Protein AF-A0A2G2WF32-F1 (afdb_monomer_lite)

Foldseek 3Di:
DVVVLVVQLVVVQVVCVVVVVPPDDDDSQNSVQCVFWLVQDPDQPCLVVCVLPCLDAPWAWDWDQDPVRDIDTPGTDCQVVLNPAHWAPRWTAGPVQRKIKIKGAHQDPVRIKTWIAGNVRHTDHIEGADDPGHADFHYWADEPFWTKGKPAQWDQQVVCCVVPVDRRTDHDQVDWIKIWTAGRPDPYNPRTDIDTHHHWDFNDWSGWYDDPPDIDTHTDIDNDDDPRVVVPPDDDDDDDDPDPPD

Organism: Capsicum baccatum (NCBI:txid33114)

pLDDT: mean 77.47, std 19.2, range [32.91, 97.81]

Structure (mmCIF, N/CA/C/O backbone):
data_AF-A0A2G2WF32-F1
#
_entry.id   AF-A0A2G2WF32-F1
#
loop_
_atom_site.group_PDB
_atom_site.id
_atom_site.type_symbol
_atom_site.label_atom_id
_atom_site.label_alt_id
_atom_site.label_comp_id
_atom_site.label_asym_id
_atom_site.label_entity_id
_atom_site.label_seq_id
_atom_site.pdbx_PDB_ins_code
_atom_site.Cartn_x
_atom_site.Cartn_y
_atom_site.Cartn_z
_atom_site.occupancy
_atom_site.B_iso_or_equiv
_atom_site.auth_seq_id
_atom_site.auth_comp_id
_atom_site.auth_asym_id
_atom_site.auth_atom_id
_atom_site.pdbx_PDB_model_num
ATOM 1 N N . MET A 1 1 ? 4.651 -19.868 -14.040 1.00 56.78 1 MET A N 1
ATOM 2 C CA . MET A 1 1 ? 3.303 -19.389 -13.666 1.00 56.78 1 MET A CA 1
ATOM 3 C C . MET A 1 1 ? 2.306 -20.538 -13.653 1.00 56.78 1 MET A C 1
ATOM 5 O O . MET A 1 1 ? 1.959 -20.945 -12.561 1.00 56.78 1 MET A O 1
ATOM 9 N N . ASP A 1 2 ? 1.913 -21.128 -14.789 1.00 60.31 2 ASP A N 1
ATOM 10 C CA . ASP A 1 2 ? 0.905 -22.215 -14.797 1.00 60.31 2 ASP A CA 1
ATOM 11 C C . ASP A 1 2 ? 1.340 -23.465 -14.008 1.00 60.31 2 ASP A C 1
ATOM 13 O O . ASP A 1 2 ? 0.551 -24.061 -13.276 1.00 60.31 2 ASP A O 1
ATOM 17 N N . GLU A 1 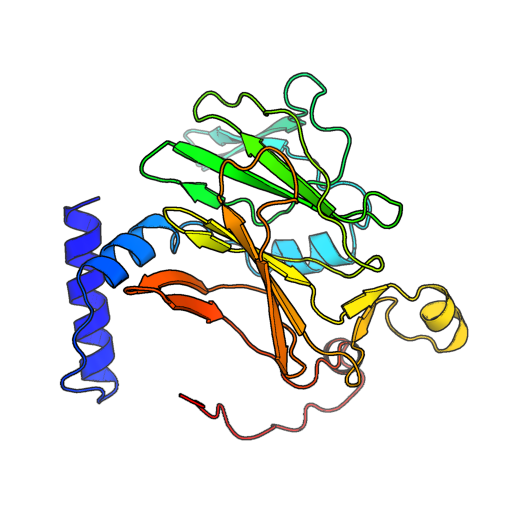3 ? 2.624 -23.828 -14.088 1.00 69.75 3 GLU A N 1
ATOM 18 C CA . GLU A 1 3 ? 3.196 -24.923 -13.295 1.00 69.75 3 GLU A CA 1
ATOM 19 C C . GLU A 1 3 ? 3.247 -24.589 -11.790 1.00 69.75 3 GLU A C 1
ATOM 21 O O . GLU A 1 3 ? 2.949 -25.440 -10.953 1.00 69.75 3 GLU A O 1
ATOM 26 N N . ASP A 1 4 ? 3.545 -23.335 -11.436 1.00 57.75 4 ASP A N 1
ATOM 27 C CA . ASP A 1 4 ? 3.589 -22.864 -10.044 1.00 57.75 4 ASP A CA 1
ATOM 28 C C . ASP A 1 4 ? 2.186 -22.809 -9.426 1.00 57.75 4 ASP A C 1
ATOM 30 O O . ASP A 1 4 ? 1.997 -23.241 -8.290 1.00 57.75 4 ASP A O 1
ATOM 34 N N . ILE A 1 5 ? 1.192 -22.367 -10.203 1.00 64.25 5 ILE A N 1
ATOM 35 C CA . ILE A 1 5 ? -0.237 -22.371 -9.856 1.00 64.25 5 ILE A CA 1
ATOM 36 C C . ILE A 1 5 ? -0.695 -23.800 -9.558 1.00 64.25 5 ILE A C 1
ATOM 38 O O . ILE A 1 5 ? -1.314 -24.056 -8.523 1.00 64.25 5 ILE A O 1
ATOM 42 N N . PHE A 1 6 ? -0.354 -24.758 -10.426 1.00 69.69 6 PHE A N 1
ATOM 43 C CA . PHE A 1 6 ? -0.706 -26.164 -10.229 1.00 69.69 6 PHE A CA 1
ATOM 44 C C . PHE A 1 6 ? -0.054 -26.756 -8.968 1.00 69.69 6 PHE A C 1
ATOM 46 O O . PHE A 1 6 ? -0.705 -27.474 -8.197 1.00 69.69 6 PHE A O 1
ATOM 53 N N . ARG A 1 7 ? 1.221 -26.434 -8.714 1.00 67.50 7 ARG A N 1
ATOM 54 C CA . ARG A 1 7 ? 1.940 -26.881 -7.510 1.00 67.50 7 ARG A CA 1
ATOM 55 C C . ARG A 1 7 ? 1.382 -26.246 -6.239 1.00 67.50 7 ARG A C 1
ATOM 57 O O . ARG A 1 7 ? 1.198 -26.968 -5.258 1.00 67.50 7 ARG A O 1
ATOM 64 N N . LEU A 1 8 ? 1.062 -24.950 -6.257 1.00 64.06 8 LEU A N 1
ATOM 65 C CA . LEU A 1 8 ? 0.429 -24.251 -5.138 1.00 64.06 8 LEU A CA 1
ATOM 66 C C . LEU A 1 8 ? -0.936 -24.870 -4.825 1.00 64.06 8 LEU A C 1
ATOM 68 O O . LEU A 1 8 ? -1.159 -25.289 -3.695 1.00 64.06 8 LEU A O 1
ATOM 72 N N . LYS A 1 9 ? -1.795 -25.047 -5.838 1.00 68.56 9 LYS A N 1
ATOM 73 C CA . LYS A 1 9 ? -3.102 -25.718 -5.717 1.00 68.56 9 LYS A CA 1
ATOM 74 C C . LYS A 1 9 ? -2.986 -27.065 -5.014 1.00 68.56 9 LYS A C 1
ATOM 76 O O . LYS A 1 9 ? -3.674 -27.320 -4.030 1.00 68.56 9 LYS A O 1
ATOM 81 N N . THR A 1 10 ? -2.095 -27.916 -5.515 1.00 73.06 10 THR A N 1
ATOM 82 C CA . THR A 1 10 ? -1.919 -29.282 -5.008 1.00 73.06 10 THR A CA 1
ATOM 83 C C . THR A 1 10 ? -1.394 -29.282 -3.572 1.00 73.06 10 THR A C 1
ATOM 85 O O . THR A 1 10 ? -1.886 -30.036 -2.736 1.00 73.06 10 THR A O 1
ATOM 88 N N . THR A 1 11 ? -0.434 -28.405 -3.268 1.00 68.94 11 THR A N 1
ATOM 89 C CA . THR A 1 11 ? 0.173 -28.301 -1.932 1.00 68.94 11 THR A CA 1
ATOM 90 C C . THR A 1 11 ? -0.823 -27.768 -0.905 1.00 68.94 11 THR A C 1
ATOM 92 O O . THR A 1 11 ? -0.950 -28.341 0.173 1.00 68.94 11 THR A O 1
ATOM 95 N N . THR A 1 12 ? -1.576 -26.718 -1.241 1.00 64.38 12 THR A N 1
ATOM 96 C CA . THR A 1 12 ? -2.574 -26.124 -0.341 1.00 64.38 12 THR A CA 1
ATOM 97 C C . THR A 1 12 ? -3.728 -27.084 -0.068 1.00 64.38 12 THR A C 1
ATOM 99 O O . THR A 1 12 ? -4.143 -27.212 1.078 1.00 64.38 12 THR A O 1
ATOM 102 N N . ILE A 1 13 ? -4.214 -27.813 -1.081 1.00 70.25 13 ILE A N 1
ATOM 103 C CA . ILE A 1 13 ? -5.241 -28.851 -0.884 1.00 70.25 13 ILE A CA 1
ATOM 104 C C . ILE A 1 13 ? -4.713 -29.975 0.016 1.00 70.25 13 ILE A C 1
ATOM 106 O O . ILE A 1 13 ? -5.434 -30.430 0.900 1.00 70.25 13 ILE A O 1
ATOM 110 N N . GLY A 1 14 ? -3.457 -30.398 -0.173 1.00 66.94 14 GLY A N 1
ATOM 111 C CA . GLY A 1 14 ? -2.806 -31.370 0.709 1.00 66.94 14 GLY A CA 1
ATOM 112 C C . GLY A 1 14 ? -2.788 -30.903 2.165 1.00 66.94 14 GLY A C 1
ATOM 113 O O . GLY A 1 14 ? -3.276 -31.613 3.038 1.00 66.94 14 GLY A O 1
ATOM 114 N N . LEU A 1 15 ? -2.336 -29.668 2.403 1.00 62.19 15 LEU A N 1
ATOM 115 C CA . LEU A 1 15 ? -2.281 -29.073 3.740 1.00 62.19 15 LEU A CA 1
ATOM 116 C C . LEU A 1 15 ? -3.670 -28.954 4.391 1.00 62.19 15 LEU A C 1
ATOM 118 O O . LEU A 1 15 ? -3.816 -29.204 5.581 1.00 62.19 15 LEU A O 1
ATOM 122 N N . LEU A 1 16 ? -4.700 -28.577 3.627 1.00 61.84 16 LEU A N 1
ATOM 123 C CA . LEU A 1 16 ? -6.071 -28.471 4.139 1.00 61.84 16 LEU A CA 1
ATOM 124 C C . LEU A 1 16 ? -6.640 -29.832 4.551 1.00 61.84 16 LEU A C 1
ATOM 126 O O . LEU A 1 16 ? -7.321 -29.913 5.571 1.00 61.84 16 LEU A O 1
ATOM 130 N N . ASN A 1 17 ? -6.337 -30.893 3.800 1.00 68.88 17 ASN A N 1
ATOM 131 C CA . ASN A 1 17 ? -6.723 -32.252 4.181 1.00 68.88 17 ASN A CA 1
ATOM 132 C C . ASN A 1 17 ? -5.987 -32.704 5.452 1.00 68.88 17 ASN A C 1
ATOM 134 O O . ASN A 1 17 ? -6.610 -33.281 6.339 1.00 68.88 17 ASN A O 1
ATOM 138 N N . ASP A 1 18 ? -4.693 -32.385 5.578 1.00 66.00 18 ASP A N 1
ATOM 139 C CA . ASP A 1 18 ? -3.902 -32.682 6.783 1.00 66.00 18 ASP A CA 1
ATOM 140 C C . ASP A 1 18 ? -4.423 -31.935 8.029 1.00 66.00 18 ASP A C 1
ATOM 142 O O . ASP A 1 18 ? -4.250 -32.400 9.155 1.00 66.00 18 ASP A O 1
ATOM 146 N N . LEU A 1 19 ? -5.083 -30.788 7.833 1.00 57.56 19 LEU A N 1
ATOM 147 C CA . LEU A 1 19 ? -5.726 -29.974 8.873 1.00 57.56 19 LEU A CA 1
ATOM 148 C C . LEU A 1 19 ? -7.213 -30.320 9.095 1.00 57.56 19 LEU A C 1
ATOM 150 O O . LEU A 1 19 ? -7.945 -29.523 9.682 1.00 57.56 19 LEU A O 1
ATOM 154 N N . ASP A 1 20 ? -7.679 -31.477 8.614 1.00 73.19 20 ASP A N 1
ATOM 155 C CA . ASP A 1 20 ? -9.068 -31.958 8.725 1.00 73.19 20 ASP A CA 1
ATOM 156 C C . ASP A 1 20 ? -10.134 -31.050 8.069 1.00 73.19 20 ASP A C 1
ATOM 158 O O . ASP A 1 20 ? -11.340 -31.229 8.257 1.00 73.19 20 ASP A O 1
ATOM 162 N N . CYS A 1 21 ? -9.720 -30.121 7.203 1.00 52.69 21 CYS A N 1
ATOM 163 C CA . CYS A 1 21 ? -10.600 -29.259 6.406 1.00 52.69 21 CYS A CA 1
ATOM 164 C C . CYS A 1 21 ? -11.050 -29.962 5.109 1.00 52.69 21 CYS A C 1
ATOM 166 O O . CYS A 1 21 ? -10.960 -29.420 4.001 1.00 52.69 21 CYS A O 1
ATOM 168 N N . ASN A 1 22 ? -11.529 -31.198 5.252 1.00 63.62 22 ASN A N 1
ATOM 169 C CA . ASN A 1 22 ? -11.908 -32.076 4.148 1.00 63.62 22 ASN A CA 1
ATOM 170 C C . ASN A 1 22 ? -13.114 -31.513 3.368 1.00 63.62 22 ASN A C 1
ATOM 172 O O . ASN A 1 22 ? -14.160 -31.225 3.945 1.00 63.62 22 ASN A O 1
ATOM 176 N N . GLY A 1 23 ? -12.984 -31.389 2.042 1.00 56.12 23 GLY A N 1
ATOM 177 C CA . GLY A 1 23 ? -14.047 -30.888 1.149 1.00 56.12 23 GLY A CA 1
ATOM 178 C C . GLY A 1 23 ? -13.937 -29.408 0.761 1.00 56.12 23 GLY A C 1
ATOM 179 O O . GLY A 1 23 ? -14.755 -28.920 -0.017 1.00 56.12 23 GLY A O 1
ATOM 180 N N . SER A 1 24 ? -12.912 -28.708 1.247 1.00 55.38 24 SER A N 1
ATOM 181 C CA . SER A 1 24 ? -12.607 -27.328 0.858 1.00 55.38 24 SER A CA 1
ATOM 182 C C . SER A 1 24 ? -12.149 -27.263 -0.605 1.00 55.38 24 SER A C 1
ATOM 184 O O . SER A 1 24 ? -11.100 -27.802 -0.958 1.00 55.38 24 SER A O 1
ATOM 186 N N . THR A 1 25 ? -12.904 -26.593 -1.477 1.00 55.69 25 THR A N 1
ATOM 187 C CA . THR A 1 25 ? -12.487 -26.332 -2.863 1.00 55.69 25 THR A CA 1
ATOM 188 C C . THR A 1 25 ? -11.859 -24.948 -2.976 1.00 55.69 25 THR A C 1
ATOM 190 O O . THR A 1 25 ? -12.547 -23.950 -2.778 1.00 55.69 25 THR A O 1
ATOM 193 N N . LEU A 1 26 ? -10.578 -24.871 -3.347 1.00 57.38 26 LEU A N 1
ATOM 194 C CA . LEU A 1 26 ? -9.977 -23.613 -3.801 1.00 57.38 26 LEU A CA 1
ATOM 195 C C . LEU A 1 26 ? -10.386 -23.350 -5.254 1.00 57.38 26 LEU A C 1
ATOM 197 O O . LEU A 1 26 ? -10.112 -24.177 -6.132 1.00 57.38 26 LEU A O 1
ATOM 201 N N . SER A 1 27 ? -11.022 -22.206 -5.509 1.00 65.38 27 SER A N 1
ATOM 202 C CA . SER A 1 27 ? -11.306 -21.765 -6.876 1.00 65.38 27 SER A CA 1
ATOM 203 C C . SER A 1 27 ? -9.999 -21.496 -7.632 1.00 65.38 27 SER A C 1
ATOM 205 O O . SER A 1 27 ? -8.974 -21.146 -7.040 1.00 65.38 27 SER A O 1
ATOM 207 N N . GLU A 1 28 ? -10.008 -21.679 -8.955 1.00 65.62 28 GLU A N 1
ATOM 208 C CA . GLU A 1 28 ? -8.830 -21.351 -9.770 1.00 65.62 28 GLU A CA 1
ATOM 209 C C . GLU A 1 28 ? -8.507 -19.861 -9.718 1.00 65.62 28 GLU A C 1
ATOM 211 O O . GLU A 1 28 ? -7.335 -19.501 -9.694 1.00 65.62 28 GLU A O 1
ATOM 216 N N . ASP A 1 29 ? -9.529 -19.014 -9.592 1.00 60.09 29 ASP A N 1
ATOM 217 C CA . ASP A 1 29 ? -9.373 -17.572 -9.416 1.00 60.09 29 ASP A CA 1
ATOM 218 C C . ASP A 1 29 ? -8.585 -17.244 -8.139 1.00 60.09 29 ASP A C 1
ATOM 220 O O . ASP A 1 29 ? -7.634 -16.468 -8.189 1.00 60.09 29 ASP A O 1
ATOM 224 N N . LEU A 1 30 ? -8.888 -17.908 -7.017 1.00 58.25 30 LEU A N 1
ATOM 225 C CA . LEU A 1 30 ? -8.162 -17.735 -5.756 1.00 58.25 30 LEU A CA 1
ATOM 226 C C . LEU A 1 30 ? -6.684 -18.128 -5.880 1.00 58.25 30 LEU A C 1
ATOM 228 O O . LEU A 1 30 ? -5.807 -17.410 -5.406 1.00 58.25 30 LEU A O 1
ATOM 232 N N . ILE A 1 31 ? -6.386 -19.257 -6.525 1.00 63.16 31 ILE A N 1
ATOM 233 C CA . ILE A 1 31 ? -5.006 -19.755 -6.659 1.00 63.16 31 ILE A CA 1
ATOM 234 C C . ILE A 1 31 ? -4.215 -18.906 -7.650 1.00 63.16 31 ILE A C 1
ATOM 236 O O . ILE A 1 31 ? -3.036 -18.624 -7.416 1.00 63.16 31 ILE A O 1
ATOM 240 N N . ASN A 1 32 ? -4.854 -18.477 -8.735 1.00 66.12 32 ASN A N 1
ATOM 241 C CA . ASN A 1 32 ? -4.266 -17.545 -9.682 1.00 66.12 32 ASN A CA 1
ATOM 242 C C . ASN A 1 32 ? -3.917 -16.235 -8.981 1.00 66.12 32 ASN A C 1
ATOM 244 O O . ASN A 1 32 ? -2.804 -15.752 -9.143 1.00 66.12 32 ASN A O 1
ATOM 248 N N . GLU A 1 33 ? -4.801 -15.698 -8.142 1.00 61.75 33 GLU A N 1
ATOM 249 C CA . GLU A 1 33 ? -4.554 -14.445 -7.424 1.00 61.75 33 GLU A CA 1
ATOM 250 C C . GLU A 1 33 ? -3.541 -14.599 -6.275 1.00 61.75 33 GLU A C 1
ATOM 252 O O . GLU A 1 33 ? -2.677 -13.742 -6.106 1.00 61.75 33 GLU A O 1
ATOM 257 N N . MET A 1 34 ? -3.543 -15.720 -5.542 1.00 59.62 34 MET A N 1
ATOM 258 C CA . MET A 1 34 ? -2.474 -16.061 -4.584 1.00 59.62 34 MET A CA 1
ATOM 259 C C . MET A 1 34 ? -1.110 -16.160 -5.260 1.00 59.62 34 MET A C 1
ATOM 261 O O . MET A 1 34 ? -0.122 -15.645 -4.743 1.00 59.62 34 MET A O 1
ATOM 265 N N . SER A 1 35 ? -1.057 -16.779 -6.435 1.00 59.22 35 SER A N 1
ATOM 266 C CA . SER A 1 35 ? 0.164 -16.831 -7.238 1.00 59.22 35 SER A CA 1
ATOM 267 C C . SER A 1 35 ? 0.516 -15.458 -7.802 1.00 59.22 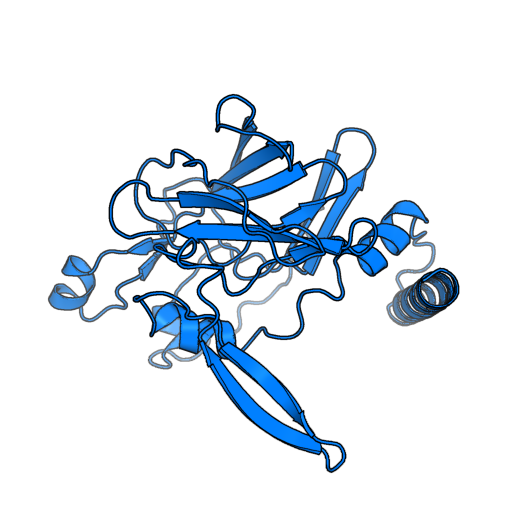35 SER A C 1
ATOM 269 O O . SER A 1 35 ? 1.692 -15.184 -8.036 1.00 59.22 35 SER A O 1
ATOM 271 N N . ARG A 1 36 ? -0.486 -14.587 -8.008 1.00 63.78 36 ARG A N 1
ATOM 272 C CA . ARG A 1 36 ? -0.256 -13.262 -8.568 1.00 63.78 36 ARG A CA 1
ATOM 273 C C . ARG A 1 36 ? 0.327 -12.278 -7.554 1.00 63.78 36 ARG A C 1
ATOM 275 O O . ARG A 1 36 ? 1.314 -11.619 -7.860 1.00 63.78 36 ARG A O 1
ATOM 282 N N . TYR A 1 37 ? -0.256 -12.184 -6.360 1.00 54.78 37 TYR A N 1
ATOM 283 C CA . TYR A 1 37 ? 0.116 -11.169 -5.364 1.00 54.78 37 TYR A CA 1
ATOM 284 C C . TYR A 1 37 ? 0.708 -11.749 -4.072 1.00 54.78 37 TYR A C 1
ATOM 286 O O . TYR A 1 37 ? 1.476 -11.059 -3.402 1.00 54.78 37 TYR A O 1
ATOM 294 N N . GLY A 1 38 ? 0.462 -13.021 -3.747 1.00 46.12 38 GLY A N 1
ATOM 295 C CA . GLY A 1 38 ? 0.932 -13.649 -2.503 1.00 46.12 38 GLY A CA 1
ATOM 296 C C . GLY A 1 38 ? 2.455 -13.810 -2.393 1.00 46.12 38 GLY A C 1
ATOM 297 O O . GLY A 1 38 ? 2.987 -13.908 -1.291 1.00 46.12 38 GLY A O 1
ATOM 298 N N . ALA A 1 39 ? 3.190 -13.773 -3.511 1.00 45.03 39 ALA A N 1
ATOM 299 C CA . ALA A 1 39 ? 4.658 -13.796 -3.513 1.00 45.03 39 ALA A CA 1
ATOM 300 C C . ALA A 1 39 ? 5.307 -12.412 -3.289 1.00 45.03 39 ALA A C 1
ATOM 302 O O . ALA A 1 39 ? 6.532 -12.318 -3.203 1.00 45.03 39 ALA A O 1
ATOM 303 N N . SER A 1 40 ? 4.519 -11.333 -3.192 1.00 43.47 40 SER A N 1
ATOM 304 C CA . SER A 1 40 ? 5.046 -9.963 -3.079 1.00 43.47 40 SER A CA 1
ATOM 305 C C . SER A 1 40 ? 5.474 -9.552 -1.658 1.00 43.47 40 SER A C 1
ATOM 307 O O . SER A 1 40 ? 5.945 -8.432 -1.471 1.00 43.47 40 SER A O 1
ATOM 309 N N . GLU A 1 41 ? 5.370 -10.446 -0.662 1.00 47.81 41 GLU A N 1
ATOM 310 C CA . GLU A 1 41 ? 5.486 -10.089 0.765 1.00 47.81 41 GLU A CA 1
ATOM 311 C C . GLU A 1 41 ? 6.395 -10.978 1.635 1.00 47.81 41 GLU A C 1
ATOM 313 O O . GLU A 1 41 ? 6.175 -11.125 2.839 1.00 47.81 41 GLU A O 1
ATOM 318 N N . LEU A 1 42 ? 7.505 -11.507 1.115 1.00 36.28 42 LEU A N 1
ATOM 319 C CA . LEU A 1 42 ? 8.602 -11.822 2.040 1.00 36.28 42 LEU A CA 1
ATOM 320 C C . LEU A 1 42 ? 9.251 -10.498 2.442 1.00 36.28 42 LEU A C 1
ATOM 322 O O . LEU A 1 42 ? 10.039 -10.025 1.645 1.00 36.28 42 LEU A O 1
ATOM 326 N N . HIS A 1 43 ? 8.910 -9.890 3.593 1.00 43.69 43 HIS A N 1
ATOM 327 C CA . HIS A 1 43 ? 9.787 -9.012 4.421 1.00 43.69 43 HIS A CA 1
ATOM 328 C C . HIS A 1 43 ? 9.078 -8.464 5.696 1.00 43.69 43 HIS A C 1
ATOM 330 O O . HIS A 1 43 ? 9.108 -7.271 5.991 1.00 43.69 43 HIS A O 1
ATOM 336 N N . ALA A 1 44 ? 8.470 -9.325 6.522 1.00 36.62 44 ALA A N 1
ATOM 337 C CA . ALA A 1 44 ? 7.641 -8.876 7.656 1.00 36.62 44 ALA A CA 1
ATOM 338 C C . ALA A 1 44 ? 8.397 -8.279 8.873 1.00 36.62 44 ALA A C 1
ATOM 340 O O . ALA A 1 44 ? 7.788 -7.587 9.684 1.00 36.62 44 ALA A O 1
ATOM 341 N N . ILE A 1 45 ? 9.709 -8.513 9.038 1.00 33.72 45 ILE A N 1
ATOM 342 C CA . ILE A 1 45 ? 10.413 -8.157 10.295 1.00 33.72 45 ILE A CA 1
ATOM 343 C C . ILE A 1 45 ? 11.311 -6.915 10.151 1.00 33.72 45 ILE A C 1
ATOM 345 O O . ILE A 1 45 ? 11.340 -6.065 11.042 1.00 33.72 45 ILE A O 1
ATOM 349 N N . ALA A 1 46 ? 11.989 -6.740 9.011 1.00 32.91 46 ALA A N 1
ATOM 350 C CA . ALA A 1 46 ? 12.834 -5.564 8.773 1.00 32.91 46 ALA A CA 1
ATOM 351 C C . ALA A 1 46 ? 12.009 -4.279 8.546 1.00 32.91 46 ALA A C 1
ATOM 353 O O . ALA A 1 46 ? 12.420 -3.197 8.970 1.00 32.91 46 ALA A O 1
ATOM 354 N N . ALA A 1 47 ? 10.820 -4.401 7.941 1.00 43.12 47 ALA A N 1
ATOM 355 C CA . ALA A 1 47 ? 9.926 -3.277 7.663 1.00 43.12 47 ALA A CA 1
ATOM 356 C C . ALA A 1 47 ? 9.287 -2.684 8.930 1.00 43.12 47 ALA A C 1
ATOM 358 O O . ALA A 1 47 ? 9.022 -1.487 8.965 1.00 43.12 47 ALA A O 1
ATOM 359 N N . PHE A 1 48 ? 9.093 -3.471 9.995 1.00 38.94 48 PHE A N 1
ATOM 360 C CA . PHE A 1 48 ? 8.499 -2.980 11.243 1.00 38.94 48 PHE A CA 1
ATOM 361 C C . PHE A 1 48 ? 9.473 -2.095 12.033 1.00 38.94 48 PHE A C 1
ATOM 363 O O . PHE A 1 48 ? 9.182 -0.930 12.306 1.00 38.94 48 PHE A O 1
ATOM 370 N N . VAL A 1 49 ? 10.674 -2.606 12.331 1.00 35.62 49 VAL A N 1
ATOM 371 C CA . VAL A 1 49 ? 11.707 -1.829 13.042 1.00 35.62 49 VAL A CA 1
ATOM 372 C C . VAL A 1 49 ? 12.180 -0.660 12.174 1.00 35.62 49 VAL A C 1
ATOM 374 O O . VAL A 1 49 ? 12.346 0.456 12.667 1.00 35.62 49 VAL A O 1
ATOM 377 N N . GLY A 1 50 ? 12.313 -0.887 10.862 1.00 35.78 50 GLY A N 1
ATOM 378 C CA . GLY A 1 50 ? 12.640 0.143 9.883 1.00 35.78 50 GLY A CA 1
ATOM 379 C C . GLY A 1 50 ? 11.560 1.216 9.749 1.00 35.78 50 GLY A C 1
ATOM 380 O O . GLY A 1 50 ? 11.899 2.390 9.770 1.00 35.78 50 GLY A O 1
ATOM 381 N N . GLY A 1 51 ? 10.279 0.860 9.655 1.00 40.44 51 GLY A N 1
ATOM 382 C CA . GLY A 1 51 ? 9.165 1.788 9.421 1.00 40.44 51 GLY A CA 1
ATOM 383 C C . GLY A 1 51 ? 8.752 2.594 10.654 1.00 40.44 51 GLY A C 1
ATOM 384 O O . GLY A 1 51 ? 8.446 3.781 10.539 1.00 40.44 51 GLY A O 1
ATOM 385 N N . VAL A 1 52 ? 8.816 1.997 11.850 1.00 42.25 52 VAL A N 1
ATOM 386 C CA . VAL A 1 52 ? 8.537 2.706 13.112 1.00 42.25 52 VAL A CA 1
ATOM 387 C C . VAL A 1 52 ? 9.676 3.673 13.465 1.00 42.25 52 VAL A C 1
ATOM 389 O O . VAL A 1 52 ? 9.405 4.789 13.916 1.00 42.25 52 VAL A O 1
ATOM 392 N N . ALA A 1 53 ? 10.939 3.299 13.208 1.00 35.53 53 ALA A N 1
ATOM 393 C CA . ALA A 1 53 ? 12.103 4.148 13.488 1.00 35.53 53 ALA A CA 1
ATOM 394 C C . ALA A 1 53 ? 12.429 5.152 12.362 1.00 35.53 53 ALA A C 1
ATOM 396 O O . ALA A 1 53 ? 12.857 6.275 12.638 1.00 35.53 53 ALA A O 1
ATOM 397 N N . SER A 1 54 ? 12.199 4.801 11.093 1.00 43.19 54 SER A N 1
ATOM 398 C CA . SER A 1 54 ? 12.539 5.633 9.926 1.00 43.19 54 SER A CA 1
ATOM 399 C C . SER A 1 54 ? 11.380 6.529 9.518 1.00 43.19 54 SER A C 1
ATOM 401 O O . SER A 1 54 ? 10.976 6.555 8.358 1.00 43.19 54 SER A O 1
ATOM 403 N N . GLN A 1 55 ? 10.909 7.369 10.444 1.00 48.66 55 GLN A N 1
ATOM 404 C CA . GLN A 1 55 ? 9.933 8.442 10.180 1.00 48.66 55 GLN A CA 1
ATOM 405 C C . GLN A 1 55 ? 10.408 9.498 9.149 1.00 48.66 55 GLN A C 1
ATOM 407 O O . GLN A 1 55 ? 9.834 10.579 9.026 1.00 48.66 55 GLN A O 1
ATOM 412 N N . LYS A 1 56 ? 11.471 9.202 8.398 1.00 40.69 56 LYS A N 1
ATOM 413 C CA . LYS A 1 56 ? 12.000 9.950 7.271 1.00 40.69 56 LYS A CA 1
ATOM 414 C C . LYS A 1 56 ? 12.232 8.979 6.118 1.00 40.69 56 LYS A C 1
ATOM 416 O O . LYS A 1 56 ? 13.162 8.189 6.188 1.00 40.69 56 LYS A O 1
ATOM 421 N N . VAL A 1 57 ? 11.405 9.111 5.078 1.00 54.94 57 VAL A N 1
ATOM 422 C CA . VAL A 1 57 ? 11.661 8.699 3.686 1.00 54.94 57 VAL A CA 1
ATOM 423 C C . VAL A 1 57 ? 12.350 7.336 3.581 1.00 54.94 57 VAL A C 1
ATOM 425 O O . VAL A 1 57 ? 13.578 7.273 3.576 1.00 54.94 57 VAL A O 1
ATOM 428 N N . ILE A 1 58 ? 11.578 6.250 3.451 1.00 62.97 58 ILE A N 1
ATOM 429 C CA . ILE A 1 58 ? 12.143 4.990 2.952 1.00 62.97 58 ILE A CA 1
ATOM 430 C C . ILE A 1 58 ? 12.845 5.322 1.633 1.00 62.97 58 ILE A C 1
ATOM 432 O O . ILE A 1 58 ? 12.218 5.733 0.656 1.00 62.97 58 ILE A O 1
ATOM 436 N N . LYS A 1 59 ? 14.173 5.235 1.656 1.00 70.81 59 LYS A N 1
ATOM 437 C CA . LYS A 1 59 ? 15.020 5.425 0.487 1.00 70.81 59 LYS A CA 1
ATOM 438 C C . LYS A 1 59 ? 15.123 4.085 -0.209 1.00 70.81 59 LYS A C 1
ATOM 440 O O . LYS A 1 59 ? 15.484 3.092 0.419 1.00 70.81 59 LYS A O 1
ATOM 445 N N . VAL A 1 60 ? 14.832 4.070 -1.499 1.00 77.25 60 VAL A N 1
ATOM 446 C CA . VAL A 1 60 ? 15.004 2.871 -2.309 1.00 77.25 60 VAL A CA 1
ATOM 447 C C . VAL A 1 60 ? 16.483 2.763 -2.661 1.00 77.25 60 VAL A C 1
ATOM 449 O O . VAL A 1 60 ? 17.069 3.718 -3.165 1.00 77.25 60 VAL A O 1
ATOM 452 N N . TYR A 1 61 ? 17.098 1.621 -2.370 1.00 81.00 61 TYR A N 1
ATOM 453 C CA . TYR A 1 61 ? 18.473 1.319 -2.760 1.00 81.00 61 TYR A CA 1
ATOM 454 C C . TYR A 1 61 ? 18.478 0.148 -3.732 1.00 81.00 61 TYR A C 1
ATOM 456 O O . TYR A 1 61 ? 17.743 -0.820 -3.550 1.00 81.00 61 TYR A O 1
ATOM 464 N N . ILE A 1 62 ? 19.324 0.235 -4.753 1.00 81.19 62 ILE A N 1
ATOM 465 C CA . ILE A 1 62 ? 19.565 -0.869 -5.675 1.00 81.19 62 ILE A CA 1
ATOM 466 C C . ILE A 1 62 ? 20.699 -1.705 -5.095 1.00 81.19 62 ILE A C 1
ATOM 468 O O . ILE A 1 62 ? 21.803 -1.200 -4.878 1.00 81.19 62 ILE A O 1
ATOM 472 N N . VAL A 1 63 ? 20.421 -2.983 -4.863 1.00 82.56 63 VAL A N 1
ATOM 473 C CA . VAL A 1 63 ? 21.406 -3.975 -4.432 1.00 82.56 63 VAL A CA 1
ATOM 474 C C . VAL A 1 63 ? 21.563 -4.997 -5.549 1.00 82.56 63 VAL A C 1
ATOM 476 O O . VAL A 1 63 ? 20.577 -5.524 -6.060 1.00 82.56 63 VAL A O 1
ATOM 479 N N . LYS A 1 64 ? 22.806 -5.258 -5.944 1.00 78.56 64 LYS A N 1
ATOM 480 C CA . LYS A 1 64 ? 23.166 -6.308 -6.892 1.00 78.56 64 LYS A CA 1
ATOM 481 C C . LYS A 1 64 ? 23.638 -7.532 -6.118 1.00 78.56 64 LYS A C 1
ATOM 483 O O . LYS A 1 64 ? 24.519 -7.408 -5.274 1.00 78.56 64 LYS A O 1
ATOM 488 N N . VAL A 1 65 ? 23.084 -8.695 -6.443 1.00 89.00 65 VAL A N 1
ATOM 489 C CA . VAL A 1 65 ? 23.611 -9.988 -5.991 1.00 89.00 65 VAL A CA 1
ATOM 490 C C . VAL A 1 65 ? 24.742 -10.391 -6.938 1.00 89.00 65 VAL A C 1
ATOM 492 O O . VAL A 1 65 ? 24.557 -10.386 -8.159 1.00 89.00 65 VAL A O 1
ATOM 495 N N . LEU A 1 66 ? 25.926 -10.652 -6.394 1.00 85.88 66 LEU A N 1
ATOM 496 C CA . LEU A 1 66 ? 27.104 -11.098 -7.136 1.00 85.88 66 LEU A CA 1
ATOM 497 C C . LEU A 1 66 ? 27.063 -12.621 -7.348 1.00 85.88 66 LEU A C 1
ATOM 499 O O . LEU A 1 66 ? 26.299 -13.330 -6.696 1.00 85.88 66 LEU A O 1
ATOM 503 N N . GLU A 1 67 ? 27.858 -13.136 -8.291 1.00 92.25 67 GLU A N 1
ATOM 504 C CA . GLU A 1 67 ? 27.857 -14.570 -8.647 1.00 92.25 67 GLU A CA 1
ATOM 505 C C . GLU A 1 67 ? 28.276 -15.484 -7.483 1.00 92.25 67 GLU A C 1
ATOM 507 O O . GLU A 1 67 ? 27.880 -16.646 -7.435 1.00 92.25 67 GLU A O 1
ATOM 512 N N . ASP A 1 68 ? 29.044 -14.955 -6.531 1.00 91.62 68 ASP A N 1
ATOM 513 C CA . ASP A 1 68 ? 29.469 -15.630 -5.302 1.00 91.62 68 ASP A CA 1
ATOM 514 C C . ASP A 1 68 ? 28.445 -15.525 -4.154 1.00 91.62 68 ASP A C 1
ATOM 516 O O . ASP A 1 68 ? 28.669 -16.070 -3.073 1.00 91.62 68 ASP A O 1
ATOM 520 N N . GLY A 1 69 ? 27.312 -14.857 -4.391 1.00 88.94 69 GLY A N 1
ATOM 521 C CA . GLY A 1 69 ? 26.252 -14.638 -3.413 1.00 88.94 69 GLY A CA 1
ATOM 522 C C . GLY A 1 69 ? 26.431 -13.394 -2.539 1.00 88.94 69 GLY A C 1
ATOM 523 O O . GLY A 1 69 ? 25.569 -13.146 -1.694 1.00 88.94 69 GLY A O 1
ATOM 524 N N . ASP A 1 70 ? 27.492 -12.603 -2.729 1.00 88.44 70 ASP A N 1
ATOM 525 C CA . ASP A 1 70 ? 27.672 -11.344 -1.999 1.00 88.44 70 ASP A CA 1
ATOM 526 C C . ASP A 1 70 ? 26.715 -10.242 -2.503 1.00 88.44 70 ASP A C 1
ATOM 528 O O . ASP A 1 70 ? 26.147 -10.314 -3.599 1.00 88.44 70 ASP A O 1
ATOM 532 N N . LEU A 1 71 ? 26.506 -9.207 -1.687 1.00 86.62 71 LEU A N 1
ATOM 533 C CA . LEU A 1 71 ? 25.580 -8.106 -1.949 1.00 86.62 71 LEU A CA 1
ATOM 534 C C . LEU A 1 71 ? 26.330 -6.786 -2.135 1.00 86.62 71 LEU A C 1
ATOM 536 O O . LEU A 1 71 ? 26.936 -6.251 -1.209 1.00 86.62 71 LEU A O 1
ATOM 540 N N . GLN A 1 72 ? 26.202 -6.187 -3.317 1.00 87.12 72 GLN A N 1
ATOM 541 C CA . GLN A 1 72 ? 26.764 -4.874 -3.621 1.00 87.12 72 GLN A CA 1
ATOM 542 C C . GLN A 1 72 ? 25.668 -3.807 -3.711 1.00 87.12 72 GLN A C 1
ATOM 544 O O . GLN A 1 72 ? 24.849 -3.813 -4.631 1.00 87.12 72 GLN A O 1
ATOM 549 N N . THR A 1 73 ? 25.688 -2.825 -2.809 1.00 89.19 73 THR A N 1
ATOM 550 C CA . THR A 1 73 ? 24.838 -1.629 -2.922 1.00 89.19 73 THR A CA 1
ATOM 551 C C . THR A 1 73 ? 25.341 -0.735 -4.055 1.00 89.19 73 THR A C 1
ATOM 553 O O . THR A 1 73 ? 26.430 -0.170 -3.966 1.00 89.19 73 THR A O 1
ATOM 556 N N . LEU A 1 74 ? 24.543 -0.577 -5.110 1.00 84.75 74 LEU A N 1
ATOM 557 C CA . LEU A 1 74 ? 24.885 0.244 -6.277 1.00 84.75 74 LEU A CA 1
ATOM 558 C C . LEU A 1 74 ? 24.581 1.729 -6.061 1.00 84.75 74 LEU A C 1
ATOM 560 O O . LEU A 1 74 ? 25.259 2.591 -6.613 1.00 84.75 74 LEU A O 1
ATOM 564 N N . GLY A 1 75 ? 23.564 2.037 -5.257 1.00 85.38 75 GLY A N 1
ATOM 565 C CA . GLY A 1 75 ? 23.185 3.412 -4.958 1.00 85.38 75 GLY A CA 1
ATOM 566 C C . GLY A 1 75 ? 21.714 3.565 -4.611 1.00 85.38 75 GLY A C 1
ATOM 567 O O . GLY A 1 75 ? 20.962 2.593 -4.555 1.00 85.38 75 GLY A O 1
ATOM 568 N N . MET A 1 76 ? 21.321 4.810 -4.362 1.00 84.88 76 MET A N 1
ATOM 569 C CA . MET A 1 76 ? 19.935 5.183 -4.099 1.00 84.88 76 MET A CA 1
ATOM 570 C C . MET A 1 76 ? 19.195 5.390 -5.426 1.00 84.88 76 MET A C 1
ATOM 572 O O . MET A 1 76 ? 19.694 6.092 -6.303 1.00 84.88 76 MET A O 1
ATOM 576 N N . LEU A 1 77 ? 18.005 4.811 -5.552 1.00 83.69 77 LEU A N 1
ATOM 577 C CA . LEU A 1 77 ? 17.090 5.020 -6.667 1.00 83.69 77 LEU A CA 1
ATOM 578 C C . LEU A 1 77 ? 16.103 6.136 -6.311 1.00 83.69 77 LEU A C 1
ATOM 580 O O . LEU A 1 77 ? 15.324 6.007 -5.368 1.00 83.69 77 LEU A O 1
ATOM 584 N N . ASP A 1 78 ? 16.128 7.224 -7.078 1.00 85.56 78 ASP A N 1
ATOM 585 C CA . ASP A 1 78 ? 15.225 8.371 -6.910 1.00 85.56 78 ASP A CA 1
ATOM 586 C C . ASP A 1 78 ? 14.248 8.563 -8.086 1.00 85.56 78 ASP A C 1
ATOM 588 O O . ASP A 1 78 ? 13.499 9.544 -8.115 1.00 85.56 78 ASP A O 1
ATOM 592 N N . TYR A 1 79 ? 14.227 7.606 -9.024 1.00 88.62 79 TYR A N 1
ATOM 593 C CA . TYR A 1 79 ? 13.373 7.593 -10.215 1.00 88.62 79 TYR A CA 1
ATOM 594 C C . TYR A 1 79 ? 13.468 8.891 -11.027 1.00 88.62 79 TYR A C 1
ATOM 596 O O . TYR A 1 79 ? 12.467 9.579 -11.220 1.00 88.62 79 TYR A O 1
ATOM 604 N N . ASP A 1 80 ? 14.677 9.267 -11.449 1.00 89.25 80 ASP A N 1
ATOM 605 C CA . ASP A 1 80 ? 14.948 10.534 -12.142 1.00 89.25 80 ASP A CA 1
ATOM 606 C C . ASP A 1 80 ? 14.461 11.749 -11.336 1.00 89.25 80 ASP A C 1
ATOM 608 O O . ASP A 1 80 ? 13.839 12.678 -11.860 1.00 89.25 80 ASP A O 1
ATOM 612 N N . LYS A 1 81 ? 14.732 11.734 -10.022 1.00 89.12 81 LYS A N 1
ATOM 613 C CA . LYS A 1 81 ? 14.306 12.754 -9.039 1.00 89.12 81 LYS A CA 1
ATOM 614 C C . LYS A 1 81 ? 12.790 12.880 -8.847 1.00 89.12 81 LYS A C 1
ATOM 616 O O . LYS A 1 81 ? 12.327 13.869 -8.263 1.00 89.12 81 LYS A O 1
ATOM 621 N N . ARG A 1 82 ? 11.999 11.913 -9.323 1.00 88.38 82 ARG A N 1
ATOM 622 C CA . ARG A 1 82 ? 10.529 11.905 -9.194 1.00 88.38 82 ARG A CA 1
ATOM 623 C C . ARG A 1 82 ? 10.065 11.385 -7.834 1.00 88.38 82 ARG A C 1
ATOM 625 O O . ARG A 1 82 ? 8.935 11.684 -7.429 1.00 88.38 82 ARG A O 1
ATOM 632 N N . LEU A 1 83 ? 10.934 10.680 -7.108 1.00 85.12 83 LEU A N 1
ATOM 633 C CA . LEU A 1 83 ? 10.707 10.272 -5.727 1.00 85.12 83 LEU A CA 1
ATOM 634 C C . LEU A 1 83 ? 11.126 11.386 -4.752 1.00 85.12 83 LEU A C 1
ATOM 636 O O . LEU A 1 83 ? 12.268 11.449 -4.308 1.00 85.12 83 LEU A O 1
ATOM 640 N N . GLN A 1 84 ? 10.185 12.273 -4.416 1.00 79.50 84 GLN A N 1
ATOM 641 C CA . GLN A 1 84 ? 10.404 13.390 -3.473 1.00 79.50 84 GLN A CA 1
ATOM 642 C C . GLN A 1 84 ? 9.619 13.269 -2.160 1.00 79.50 84 GLN A C 1
ATOM 644 O O . GLN A 1 84 ? 9.692 14.142 -1.299 1.00 79.50 84 GLN A O 1
ATOM 649 N N . HIS A 1 85 ? 8.852 12.196 -2.009 1.00 75.12 85 HIS A N 1
ATOM 650 C CA . HIS A 1 85 ? 7.998 11.930 -0.857 1.00 75.12 85 HIS A CA 1
ATOM 651 C C . HIS A 1 85 ? 8.297 10.539 -0.290 1.00 75.12 85 HIS A C 1
ATOM 653 O O . HIS A 1 85 ? 9.138 9.810 -0.814 1.00 75.12 85 HIS A O 1
ATOM 659 N N . SER A 1 86 ? 7.605 10.163 0.782 1.00 80.38 86 SER A N 1
ATOM 660 C CA . SER A 1 86 ? 7.677 8.809 1.329 1.00 80.38 86 SER A CA 1
ATOM 661 C C . SER A 1 86 ? 7.266 7.753 0.298 1.00 80.38 86 SER A C 1
ATOM 663 O O . SER A 1 86 ? 6.508 8.019 -0.637 1.00 80.38 86 SER A O 1
ATOM 665 N N . PHE A 1 87 ? 7.811 6.557 0.477 1.00 83.00 87 PHE A N 1
ATOM 666 C CA . PHE A 1 87 ? 7.600 5.382 -0.356 1.00 83.00 87 PHE A CA 1
ATOM 667 C C . PHE A 1 87 ? 7.273 4.225 0.579 1.00 83.00 87 PHE A C 1
ATOM 669 O O . PHE A 1 87 ? 7.978 4.054 1.570 1.00 83.00 87 PHE A O 1
ATOM 676 N N . THR A 1 88 ? 6.215 3.463 0.331 1.00 87.50 88 THR A N 1
ATOM 677 C CA . THR A 1 88 ? 5.900 2.311 1.182 1.00 87.50 88 THR A CA 1
ATOM 678 C C . THR A 1 88 ? 6.926 1.192 1.003 1.00 87.50 88 THR A C 1
ATOM 680 O O . THR A 1 88 ? 7.377 0.912 -0.111 1.00 87.50 88 THR A O 1
ATOM 683 N N . ALA A 1 89 ? 7.265 0.515 2.101 1.00 84.31 89 ALA A N 1
ATOM 684 C CA . ALA A 1 89 ? 8.061 -0.710 2.062 1.00 84.31 89 ALA A CA 1
ATOM 685 C C . ALA A 1 89 ? 7.293 -1.883 1.424 1.00 84.31 89 ALA A C 1
ATOM 687 O O . ALA A 1 89 ? 7.914 -2.854 1.010 1.00 84.31 89 ALA A O 1
ATOM 688 N N . HIS A 1 90 ? 5.965 -1.778 1.307 1.00 89.12 90 HIS A N 1
ATOM 689 C CA . HIS A 1 90 ? 5.081 -2.848 0.844 1.00 89.12 90 HIS A CA 1
ATOM 690 C C . HIS A 1 90 ? 4.544 -2.603 -0.571 1.00 89.12 90 HIS A C 1
ATOM 692 O O . HIS A 1 90 ? 3.372 -2.840 -0.845 1.00 89.12 90 HIS A O 1
ATOM 698 N N . SER A 1 91 ? 5.370 -2.084 -1.484 1.00 90.50 91 SER A N 1
ATOM 699 C CA . SER A 1 91 ? 4.945 -1.885 -2.880 1.00 90.50 91 SER A CA 1
ATOM 700 C C . SER A 1 91 ? 4.601 -3.229 -3.537 1.00 90.50 91 SER A C 1
ATOM 702 O O . SER A 1 91 ? 5.320 -4.204 -3.337 1.00 90.50 91 SER A O 1
ATOM 704 N N . LYS A 1 92 ? 3.521 -3.291 -4.327 1.00 90.50 92 LYS A N 1
ATOM 705 C CA . LYS A 1 92 ? 3.053 -4.538 -4.963 1.00 90.50 92 LYS A CA 1
ATOM 706 C C . LYS A 1 92 ? 3.378 -4.525 -6.447 1.00 90.50 92 LYS A C 1
ATOM 708 O O . LYS A 1 92 ? 3.035 -3.564 -7.133 1.00 90.50 92 LYS A O 1
ATOM 713 N N . VAL A 1 93 ? 4.005 -5.584 -6.945 1.00 88.88 93 VAL A N 1
ATOM 714 C CA . VAL A 1 93 ? 4.252 -5.773 -8.380 1.00 88.88 93 VAL A CA 1
ATOM 715 C C . VAL A 1 93 ? 3.146 -6.650 -8.949 1.00 88.88 93 VAL A C 1
ATOM 717 O O . VAL A 1 93 ? 2.899 -7.735 -8.432 1.00 88.88 93 VAL A O 1
ATOM 720 N N . ASP A 1 94 ? 2.482 -6.182 -10.001 1.00 88.81 94 ASP A N 1
ATOM 721 C CA . ASP A 1 94 ? 1.570 -7.010 -10.783 1.00 88.81 94 ASP A CA 1
ATOM 722 C C . ASP A 1 94 ? 2.401 -7.944 -11.678 1.00 88.81 94 ASP A C 1
ATOM 724 O O . ASP A 1 94 ? 3.176 -7.472 -12.512 1.00 88.81 94 ASP A O 1
ATOM 728 N N . PRO A 1 95 ? 2.268 -9.266 -11.535 1.00 82.75 95 PRO A N 1
ATOM 729 C CA . PRO A 1 95 ? 3.057 -10.238 -12.291 1.00 82.75 95 PRO A CA 1
ATOM 730 C C . PRO A 1 95 ? 2.631 -10.360 -13.759 1.00 82.75 95 PRO A C 1
ATOM 732 O O . PRO A 1 95 ? 3.389 -10.896 -14.565 1.00 82.75 95 PRO A O 1
ATOM 735 N N . VAL A 1 96 ? 1.431 -9.897 -14.119 1.00 88.69 96 VAL A N 1
ATOM 736 C CA . VAL A 1 96 ? 0.923 -9.910 -15.494 1.00 88.69 96 VAL A CA 1
ATOM 737 C C . VAL A 1 96 ? 1.466 -8.708 -16.256 1.00 88.69 96 VAL A C 1
ATOM 739 O O . VAL A 1 96 ? 1.959 -8.856 -17.374 1.00 88.69 96 VAL A O 1
ATOM 742 N N . THR A 1 97 ? 1.390 -7.510 -15.669 1.00 92.75 97 THR A N 1
ATOM 743 C CA . THR A 1 97 ? 1.821 -6.276 -16.352 1.00 92.75 97 THR A CA 1
ATOM 744 C C . THR A 1 97 ? 3.284 -5.917 -16.092 1.00 92.75 97 THR A C 1
ATOM 746 O O . THR A 1 97 ? 3.887 -5.187 -16.882 1.00 92.75 97 THR A O 1
ATOM 749 N N . GLY A 1 98 ? 3.864 -6.424 -15.002 1.00 91.38 98 GLY A N 1
ATOM 750 C CA . GLY A 1 98 ? 5.176 -6.031 -14.487 1.00 91.38 98 GLY A CA 1
ATOM 751 C C . GLY A 1 98 ? 5.186 -4.649 -13.826 1.00 91.38 98 GLY A C 1
ATOM 752 O O . GLY A 1 98 ? 6.251 -4.157 -13.464 1.00 91.38 98 GLY A O 1
ATOM 753 N N . GLU A 1 99 ? 4.034 -3.988 -13.697 1.00 95.75 99 GLU A N 1
ATOM 754 C CA . GLU A 1 99 ? 3.937 -2.666 -13.079 1.00 95.75 99 GLU A CA 1
ATOM 755 C C . GLU A 1 99 ? 3.977 -2.772 -11.555 1.00 95.75 99 GLU A C 1
ATOM 757 O O . GLU A 1 99 ? 3.420 -3.694 -10.963 1.00 95.75 99 GLU A O 1
ATOM 762 N N . MET A 1 100 ? 4.598 -1.791 -10.905 1.00 94.25 100 MET A N 1
ATOM 763 C CA . MET A 1 100 ? 4.626 -1.687 -9.451 1.00 94.25 100 MET A CA 1
ATOM 764 C C . MET A 1 100 ? 3.669 -0.594 -8.988 1.00 94.25 100 MET A C 1
ATOM 766 O O . MET A 1 100 ? 3.772 0.567 -9.382 1.00 94.25 100 MET A O 1
ATOM 770 N N . PHE A 1 101 ? 2.767 -0.953 -8.091 1.00 95.44 101 PHE A N 1
ATOM 771 C CA . PHE A 1 101 ? 1.873 -0.033 -7.414 1.00 95.44 101 PHE A CA 1
ATOM 772 C C . PHE A 1 101 ? 2.442 0.301 -6.040 1.00 95.44 101 PHE A C 1
ATOM 774 O O . PHE A 1 101 ? 2.952 -0.564 -5.324 1.00 95.44 101 PHE A O 1
ATOM 781 N N . THR A 1 102 ? 2.361 1.571 -5.666 1.00 93.00 102 THR A N 1
ATOM 782 C CA . THR A 1 102 ? 2.953 2.071 -4.428 1.00 93.00 102 THR A CA 1
ATOM 783 C C . THR A 1 102 ? 2.153 3.245 -3.881 1.00 93.00 102 THR A C 1
ATOM 785 O O . THR A 1 102 ? 1.354 3.875 -4.580 1.00 93.00 102 THR A O 1
ATOM 788 N N . PHE A 1 103 ? 2.390 3.563 -2.617 1.00 93.31 103 PHE A N 1
ATOM 789 C CA . PHE A 1 103 ? 1.862 4.755 -1.980 1.00 93.31 103 PHE A CA 1
ATOM 790 C C . PHE A 1 103 ? 2.921 5.377 -1.065 1.00 93.31 103 PHE A C 1
ATOM 792 O O . PHE A 1 103 ? 3.900 4.735 -0.683 1.00 93.31 103 PHE A O 1
ATOM 799 N N . GLY A 1 104 ? 2.729 6.645 -0.723 1.00 90.88 104 GLY A N 1
ATOM 800 C CA . GLY A 1 104 ? 3.464 7.344 0.323 1.00 90.88 104 GLY A CA 1
ATOM 801 C C . GLY A 1 104 ? 2.496 7.881 1.367 1.00 90.88 104 GLY A C 1
ATOM 802 O O . GLY A 1 104 ? 1.359 8.211 1.043 1.00 90.88 104 GLY A O 1
ATOM 803 N N . TYR A 1 105 ? 2.938 7.988 2.617 1.00 89.62 105 TYR A N 1
ATOM 804 C CA . TYR A 1 105 ? 2.199 8.661 3.685 1.00 89.62 105 TYR A CA 1
ATOM 805 C C . TYR A 1 105 ? 3.108 9.629 4.459 1.00 89.62 105 TYR A C 1
ATOM 807 O O . TYR A 1 105 ? 4.310 9.392 4.604 1.00 89.62 105 TYR A O 1
ATOM 815 N N . SER A 1 106 ? 2.575 10.772 4.886 1.00 88.00 106 SER A N 1
ATOM 816 C CA . SER A 1 106 ? 3.351 11.919 5.382 1.00 88.00 106 SER A CA 1
ATOM 817 C C . SER A 1 106 ? 2.693 12.558 6.598 1.00 88.00 106 SER A C 1
ATOM 819 O O . SER A 1 106 ? 1.475 12.660 6.653 1.00 88.00 106 SER A O 1
ATOM 821 N N . GLN A 1 107 ? 3.495 13.065 7.541 1.00 86.38 107 GLN A N 1
ATOM 822 C CA . GLN A 1 107 ? 3.004 13.780 8.732 1.00 86.38 107 GLN A CA 1
ATOM 823 C C . GLN A 1 107 ? 2.349 15.130 8.399 1.00 86.38 107 GLN A C 1
ATOM 825 O O . GLN A 1 107 ? 1.598 15.676 9.208 1.00 86.38 107 GLN A O 1
ATOM 830 N N . THR A 1 108 ? 2.631 15.676 7.215 1.00 87.69 108 THR A N 1
ATOM 831 C CA . THR A 1 108 ? 2.034 16.912 6.699 1.00 87.69 108 THR A CA 1
ATOM 832 C C . THR A 1 108 ? 1.238 16.635 5.427 1.00 87.69 108 THR A C 1
ATOM 834 O O . THR A 1 108 ? 1.663 15.778 4.646 1.00 87.69 108 THR A O 1
ATOM 837 N N . PRO A 1 109 ? 0.146 17.379 5.164 1.00 90.12 109 PRO A N 1
ATOM 838 C CA . PRO A 1 109 ? -0.602 17.256 3.921 1.00 90.12 109 PRO A CA 1
ATOM 839 C C . PRO A 1 109 ? 0.280 17.411 2.664 1.00 90.12 109 PRO A C 1
ATOM 841 O O . PRO A 1 109 ? 1.169 18.267 2.662 1.00 90.12 109 PRO A O 1
ATOM 844 N N . PRO A 1 110 ? 0.017 16.643 1.589 1.00 91.75 110 PRO A N 1
ATOM 845 C CA . PRO A 1 110 ? -0.960 15.553 1.529 1.00 91.75 110 PRO A CA 1
ATOM 846 C C . PRO A 1 110 ? -0.531 14.353 2.390 1.00 91.75 110 PRO A C 1
ATOM 848 O O . PRO A 1 110 ? 0.607 13.900 2.308 1.00 91.75 110 PRO A O 1
ATOM 851 N N . TYR A 1 111 ? -1.451 13.842 3.217 1.00 92.88 111 TYR A N 1
ATOM 852 C CA . TYR A 1 111 ? -1.141 12.778 4.178 1.00 92.88 111 TYR A CA 1
ATOM 853 C C . TYR A 1 111 ? -0.924 11.416 3.520 1.00 92.88 111 TYR A C 1
ATOM 855 O O . TYR A 1 111 ? -0.182 10.614 4.075 1.00 92.88 111 TYR A O 1
ATOM 863 N N . ALA A 1 112 ? -1.535 11.170 2.357 1.00 94.19 112 ALA A N 1
ATOM 864 C CA . ALA A 1 112 ? -1.346 9.969 1.557 1.00 94.19 112 ALA A CA 1
ATOM 865 C C . ALA A 1 112 ? -1.244 10.319 0.063 1.00 94.19 112 ALA A C 1
ATOM 867 O O . ALA A 1 112 ? -1.953 11.198 -0.438 1.00 94.19 112 ALA A O 1
ATOM 868 N N . THR A 1 113 ? -0.369 9.628 -0.660 1.00 94.25 113 THR A N 1
ATOM 869 C CA . THR A 1 113 ? -0.195 9.732 -2.114 1.00 94.25 113 THR A CA 1
ATOM 870 C C . THR A 1 113 ? -0.172 8.345 -2.731 1.00 94.25 113 THR A C 1
ATOM 872 O O . THR A 1 113 ? 0.419 7.437 -2.165 1.00 94.25 113 THR A O 1
ATOM 875 N N . TYR A 1 114 ? -0.783 8.172 -3.898 1.00 95.62 114 TYR A N 1
ATOM 876 C CA . TYR A 1 114 ? -0.779 6.914 -4.645 1.00 95.62 114 TYR A CA 1
ATOM 877 C C . TYR A 1 114 ? -0.052 7.080 -5.972 1.00 95.62 114 TYR A C 1
ATOM 879 O O . TYR A 1 114 ? -0.082 8.161 -6.576 1.00 95.62 114 TYR A O 1
ATOM 887 N N . ARG A 1 115 ? 0.625 6.021 -6.422 1.00 93.12 115 ARG A N 1
ATOM 888 C CA . ARG A 1 115 ? 1.428 6.063 -7.640 1.00 93.12 115 ARG A CA 1
ATOM 889 C C . ARG A 1 115 ? 1.604 4.682 -8.272 1.00 93.12 115 ARG A C 1
ATOM 891 O O . ARG A 1 115 ? 1.585 3.656 -7.599 1.00 93.12 115 ARG A O 1
ATOM 898 N N . VAL A 1 116 ? 1.847 4.692 -9.579 1.00 95.69 116 VAL A N 1
ATOM 899 C CA . VAL A 1 116 ? 2.209 3.514 -10.375 1.00 95.69 116 VAL A CA 1
ATOM 900 C C . VAL A 1 116 ? 3.594 3.732 -10.977 1.00 95.69 116 VAL A C 1
ATOM 902 O O . VAL A 1 116 ? 3.936 4.846 -11.382 1.00 95.69 116 VAL A O 1
ATOM 905 N N . ILE A 1 117 ? 4.394 2.681 -11.040 1.00 94.75 117 ILE A N 1
ATOM 906 C CA . ILE A 1 117 ? 5.686 2.628 -11.716 1.00 94.75 117 ILE A CA 1
ATOM 907 C C . ILE A 1 117 ? 5.541 1.594 -12.827 1.00 94.75 117 ILE A C 1
ATOM 909 O O . ILE A 1 117 ? 5.081 0.479 -12.580 1.00 94.75 117 ILE A O 1
ATOM 913 N N . SER A 1 118 ? 5.887 1.966 -14.058 1.00 95.94 118 SER A N 1
ATOM 914 C CA . SER A 1 118 ? 5.804 1.027 -15.178 1.00 95.94 118 SER A CA 1
ATOM 915 C C . SER A 1 118 ? 6.801 -0.122 -15.014 1.00 95.94 118 SER A C 1
ATOM 917 O O . SER A 1 118 ? 7.786 -0.004 -14.284 1.00 95.94 118 SER A O 1
ATOM 919 N N . LYS A 1 119 ? 6.604 -1.205 -15.772 1.00 94.19 119 LYS A N 1
ATOM 920 C CA . LYS A 1 119 ? 7.566 -2.317 -15.862 1.00 94.19 119 LYS A CA 1
ATOM 921 C C . LYS A 1 119 ? 8.992 -1.891 -16.243 1.00 94.19 119 LYS A C 1
ATOM 923 O O . LYS A 1 119 ? 9.951 -2.565 -15.896 1.00 94.19 119 LYS A O 1
ATOM 928 N N . ASP A 1 120 ? 9.121 -0.762 -16.941 1.00 93.31 120 ASP A N 1
ATOM 929 C CA . ASP A 1 120 ? 10.402 -0.197 -17.375 1.00 93.31 120 ASP A CA 1
ATOM 930 C C . ASP A 1 120 ? 11.016 0.736 -16.309 1.00 93.31 120 ASP A C 1
ATOM 932 O O . ASP A 1 120 ? 12.003 1.419 -16.566 1.00 93.31 120 ASP A O 1
ATOM 936 N N . GLY A 1 121 ? 10.419 0.808 -15.113 1.00 90.25 121 GLY A N 1
ATOM 937 C CA . GLY A 1 121 ? 10.892 1.636 -14.003 1.00 90.25 121 GLY A CA 1
ATOM 938 C C . GLY A 1 121 ? 10.478 3.107 -14.084 1.00 90.25 121 GLY A C 1
ATOM 939 O O . GLY A 1 121 ? 10.971 3.920 -13.305 1.00 90.25 121 GLY A O 1
ATOM 940 N N . VAL A 1 122 ? 9.562 3.488 -14.984 1.00 94.25 122 VAL A N 1
ATOM 941 C CA . VAL A 1 122 ? 9.117 4.885 -15.108 1.00 94.25 122 VAL A CA 1
ATOM 942 C C . VAL A 1 122 ? 8.061 5.193 -14.053 1.00 94.25 122 VAL A C 1
ATOM 944 O O . VAL A 1 122 ? 6.923 4.723 -14.119 1.00 94.25 122 VAL A O 1
ATOM 947 N N . MET A 1 123 ? 8.429 6.031 -13.086 1.00 92.56 123 MET A N 1
ATOM 948 C CA . MET A 1 123 ? 7.546 6.463 -12.005 1.00 92.56 123 MET A CA 1
ATOM 949 C C . MET A 1 123 ? 6.506 7.483 -12.510 1.00 92.56 123 MET A C 1
ATOM 951 O O . MET A 1 123 ? 6.851 8.613 -12.839 1.00 92.56 123 MET A O 1
ATOM 955 N N . GLN A 1 124 ? 5.219 7.140 -12.545 1.00 93.88 124 GLN A N 1
ATOM 956 C CA . GLN A 1 124 ? 4.145 8.035 -13.023 1.00 93.88 124 GLN A CA 1
ATOM 957 C C . GLN A 1 124 ? 3.882 9.195 -12.054 1.00 93.88 124 GLN A C 1
ATOM 959 O O . GLN A 1 124 ? 4.385 9.173 -10.938 1.00 93.88 124 GLN A O 1
ATOM 964 N N . ASP A 1 125 ? 3.147 10.237 -12.450 1.00 92.56 125 ASP A N 1
ATOM 965 C CA . ASP A 1 125 ? 2.801 11.332 -11.524 1.00 92.56 125 ASP A CA 1
ATOM 966 C C . ASP A 1 125 ? 1.946 10.825 -10.346 1.00 92.56 125 ASP A C 1
ATOM 968 O O . ASP A 1 125 ? 1.104 9.942 -10.542 1.00 92.56 125 ASP A O 1
ATOM 972 N N . PRO A 1 126 ? 2.159 11.339 -9.118 1.00 92.19 126 PRO A N 1
ATOM 973 C CA . PRO A 1 126 ? 1.347 10.956 -7.975 1.00 92.19 126 PRO A CA 1
ATOM 974 C C . PRO A 1 126 ? 0.003 11.682 -8.020 1.00 92.19 126 PRO A C 1
ATOM 976 O O . PRO A 1 126 ? -0.108 12.785 -8.556 1.00 92.19 126 PRO A O 1
ATOM 979 N N . PHE A 1 127 ? -0.979 11.142 -7.311 1.00 93.56 127 PHE A N 1
ATOM 980 C CA . PHE A 1 127 ? -2.085 11.954 -6.810 1.00 93.56 127 PHE A CA 1
ATOM 981 C C . PHE A 1 127 ? -2.289 11.716 -5.319 1.00 93.56 127 PHE A C 1
ATOM 983 O O . PHE A 1 127 ? -1.878 10.694 -4.767 1.00 93.56 127 PHE A O 1
ATOM 990 N N . SER A 1 128 ? -2.894 12.695 -4.657 1.00 94.94 128 SER A N 1
ATOM 991 C CA . SER A 1 128 ? -3.185 12.635 -3.229 1.00 94.94 128 SER A CA 1
ATOM 992 C C . SER A 1 128 ? -4.479 11.876 -2.962 1.00 94.94 128 SER A C 1
ATOM 994 O O . SER A 1 128 ? -5.451 12.033 -3.698 1.00 94.94 128 SER A O 1
ATOM 996 N N . ILE A 1 129 ? -4.484 11.086 -1.891 1.00 95.44 129 ILE A N 1
ATOM 997 C CA . ILE A 1 129 ? -5.687 10.474 -1.327 1.00 95.44 129 ILE A CA 1
ATOM 998 C C . ILE A 1 129 ? -6.015 11.237 -0.049 1.00 95.44 129 ILE A C 1
ATOM 1000 O O . ILE A 1 129 ? -5.197 11.307 0.873 1.00 95.44 129 ILE A O 1
ATOM 1004 N N . THR A 1 130 ? -7.199 11.836 0.003 1.00 94.62 130 THR A N 1
ATOM 1005 C CA . THR A 1 130 ? -7.632 12.625 1.149 1.00 94.62 130 THR A CA 1
ATOM 1006 C C . THR A 1 130 ? -8.019 11.702 2.296 1.00 94.62 130 THR A C 1
ATOM 1008 O O . THR A 1 130 ? -8.992 10.948 2.230 1.00 94.62 130 THR A O 1
ATOM 1011 N N . ILE A 1 131 ? -7.268 11.814 3.391 1.00 94.25 131 ILE A N 1
ATOM 1012 C CA . ILE A 1 131 ? -7.606 11.249 4.698 1.00 94.25 131 ILE A CA 1
ATOM 1013 C C . ILE A 1 131 ? -7.687 12.377 5.744 1.00 94.25 131 ILE A C 1
ATOM 1015 O O . ILE A 1 131 ? -7.012 13.396 5.581 1.00 94.25 131 ILE A O 1
ATOM 1019 N N . PRO A 1 132 ? -8.509 12.246 6.805 1.00 91.00 132 PRO A N 1
ATOM 1020 C CA . PRO A 1 132 ? -8.807 13.354 7.718 1.00 91.00 132 PRO A CA 1
ATOM 1021 C C . PRO A 1 132 ? -7.601 13.869 8.507 1.00 91.00 132 PRO A C 1
ATOM 1023 O O . PRO A 1 132 ? -7.566 15.029 8.906 1.00 91.00 132 PRO A O 1
ATOM 1026 N N . THR A 1 133 ? -6.635 12.997 8.780 1.00 92.25 133 THR A N 1
ATOM 1027 C CA . THR A 1 133 ? -5.425 13.306 9.542 1.00 92.25 133 THR A CA 1
ATOM 1028 C C . THR A 1 133 ? -4.348 12.279 9.221 1.00 92.25 133 THR A C 1
ATOM 1030 O O . THR A 1 133 ? -4.633 11.231 8.645 1.00 92.25 133 THR A O 1
ATOM 1033 N N . PHE A 1 134 ? -3.114 12.560 9.626 1.00 91.44 134 PHE A N 1
ATOM 1034 C CA . PHE A 1 134 ? -2.034 11.589 9.563 1.00 91.44 134 PHE A CA 1
ATOM 1035 C C . PHE A 1 134 ? -2.312 10.391 10.482 1.00 91.44 134 PHE A C 1
ATOM 1037 O O . PHE A 1 134 ? -2.445 10.544 11.702 1.00 91.44 134 PHE A O 1
ATOM 1044 N N . VAL A 1 135 ? -2.355 9.211 9.873 1.00 91.62 135 VAL A N 1
ATOM 1045 C CA . VAL A 1 135 ? -2.342 7.902 10.529 1.00 91.62 135 VAL A CA 1
ATOM 1046 C C . VAL A 1 135 ? -1.191 7.078 9.962 1.00 91.62 135 VAL A C 1
ATOM 1048 O O . VAL A 1 135 ? -0.667 7.367 8.882 1.00 91.62 135 VAL A O 1
ATOM 1051 N N . MET A 1 136 ? -0.778 6.052 10.695 1.00 88.25 136 MET A N 1
ATOM 1052 C CA . MET A 1 136 ? 0.179 5.077 10.194 1.00 88.25 136 MET A CA 1
ATOM 1053 C C . MET A 1 136 ? -0.508 4.191 9.144 1.00 88.25 136 MET A C 1
ATOM 1055 O O . MET A 1 136 ? -1.448 3.466 9.462 1.00 88.25 136 MET A O 1
ATOM 1059 N N . MET A 1 137 ? -0.032 4.264 7.899 1.00 91.31 137 MET A N 1
ATOM 1060 C CA . MET A 1 137 ? -0.455 3.395 6.800 1.00 91.31 137 MET A CA 1
ATOM 1061 C C . MET A 1 137 ? 0.711 2.467 6.449 1.00 91.31 137 MET A C 1
ATOM 1063 O O . MET A 1 137 ? 1.622 2.872 5.729 1.00 91.31 137 MET A O 1
ATOM 1067 N N . HIS A 1 138 ? 0.721 1.253 7.005 1.00 89.50 138 HIS A N 1
ATOM 1068 C CA . HIS A 1 138 ? 1.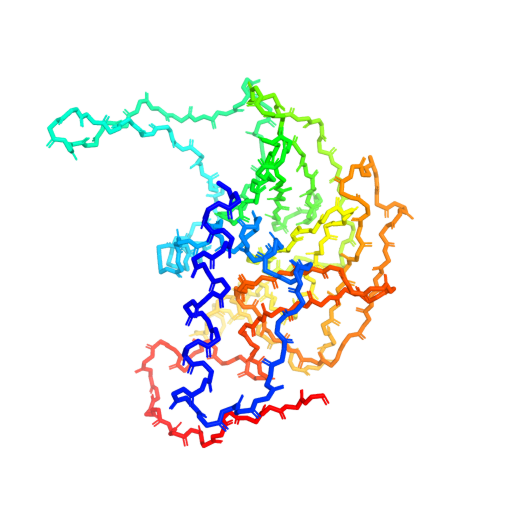832 0.306 6.824 1.00 89.50 138 HIS A CA 1
ATOM 1069 C C . HIS A 1 138 ? 1.805 -0.354 5.449 1.00 89.50 138 HIS A C 1
ATOM 1071 O O . HIS A 1 138 ? 2.795 -0.370 4.719 1.00 89.50 138 HIS A O 1
ATOM 1077 N N . ASP A 1 139 ? 0.634 -0.868 5.098 1.00 92.06 139 ASP A N 1
ATOM 1078 C CA . ASP A 1 139 ? 0.439 -1.763 3.974 1.00 92.06 139 ASP A CA 1
ATOM 1079 C C . ASP A 1 139 ? -0.856 -1.418 3.226 1.00 92.06 139 ASP A C 1
ATOM 1081 O O . ASP A 1 139 ? -1.676 -0.610 3.673 1.00 92.06 139 ASP A O 1
ATOM 1085 N N . PHE A 1 140 ? -1.021 -2.011 2.055 1.00 95.12 140 PHE A N 1
ATOM 1086 C CA . PHE A 1 140 ? -2.188 -1.902 1.193 1.00 95.12 140 PHE A CA 1
ATOM 1087 C C . PHE A 1 140 ? -2.293 -3.173 0.348 1.00 95.12 140 PHE A C 1
ATOM 1089 O O . PHE A 1 140 ? -1.356 -3.965 0.305 1.00 95.12 140 PHE A O 1
ATOM 1096 N N . ALA A 1 141 ? -3.400 -3.369 -0.361 1.00 95.06 141 ALA A N 1
ATOM 1097 C CA . ALA A 1 141 ? -3.521 -4.493 -1.287 1.00 95.06 141 ALA A CA 1
ATOM 1098 C C . ALA A 1 141 ? -3.768 -4.019 -2.720 1.00 95.06 141 ALA A C 1
ATOM 1100 O O . ALA A 1 141 ? -4.368 -2.967 -2.952 1.00 95.06 141 ALA A O 1
ATOM 1101 N N . ILE A 1 142 ? -3.314 -4.818 -3.682 1.00 94.81 142 ILE A N 1
ATOM 1102 C CA . ILE A 1 142 ? -3.640 -4.675 -5.099 1.00 94.81 142 ILE A CA 1
ATOM 1103 C C . ILE A 1 142 ? -4.333 -5.949 -5.547 1.00 94.81 142 ILE A C 1
ATOM 1105 O O . ILE A 1 142 ? -3.901 -7.042 -5.206 1.00 94.81 142 ILE A O 1
ATOM 1109 N N . ILE A 1 143 ? -5.388 -5.771 -6.330 1.00 93.44 143 ILE A N 1
ATOM 1110 C CA . ILE A 1 143 ? -6.062 -6.824 -7.083 1.00 93.44 143 ILE A CA 1
ATOM 1111 C C . ILE A 1 143 ? -6.140 -6.408 -8.552 1.00 93.44 143 ILE A C 1
ATOM 1113 O O . ILE A 1 143 ? -5.809 -5.270 -8.909 1.00 93.44 143 ILE A O 1
ATOM 1117 N N . GLU A 1 144 ? -6.639 -7.299 -9.408 1.00 88.50 144 GLU A N 1
ATOM 1118 C CA . GLU A 1 144 ? -6.700 -7.103 -10.864 1.00 88.50 144 GLU A CA 1
ATOM 1119 C C . GLU A 1 144 ? -7.184 -5.706 -11.297 1.00 88.50 144 GLU A C 1
ATOM 1121 O O . GLU A 1 144 ? -6.639 -5.114 -12.220 1.00 88.50 144 GLU A O 1
ATOM 1126 N N . ASN A 1 145 ? -8.184 -5.134 -10.623 1.00 93.44 145 ASN A N 1
ATOM 1127 C CA . ASN A 1 145 ? -8.788 -3.867 -11.048 1.00 93.44 145 ASN A CA 1
ATOM 1128 C C . ASN A 1 145 ? -8.643 -2.728 -10.030 1.00 93.44 145 ASN A C 1
ATOM 1130 O O . ASN A 1 145 ? -8.875 -1.562 -10.369 1.00 93.44 145 ASN A O 1
ATOM 1134 N N . TYR A 1 146 ? -8.256 -3.031 -8.790 1.00 96.94 146 TYR A N 1
ATOM 1135 C CA . TYR A 1 146 ? -8.369 -2.090 -7.679 1.00 96.94 146 TYR A CA 1
ATOM 1136 C C . TYR A 1 146 ? -7.140 -2.098 -6.771 1.00 96.94 146 TYR A C 1
ATOM 1138 O O . TYR A 1 146 ? -6.490 -3.119 -6.576 1.00 96.94 146 TYR A O 1
ATOM 1146 N N . ALA A 1 147 ? -6.861 -0.937 -6.193 1.00 97.25 147 ALA A N 1
ATOM 1147 C CA . ALA A 1 147 ? -6.050 -0.768 -5.006 1.00 97.25 147 ALA A CA 1
ATOM 1148 C C . ALA A 1 147 ? -6.966 -0.630 -3.786 1.00 97.25 147 ALA A C 1
ATOM 1150 O O . ALA A 1 147 ? -8.000 0.040 -3.853 1.00 97.25 147 ALA A O 1
ATOM 1151 N N . ILE A 1 148 ? -6.577 -1.254 -2.680 1.00 97.56 148 ILE A N 1
ATOM 1152 C CA . ILE A 1 148 ? -7.292 -1.223 -1.409 1.00 97.56 148 ILE A CA 1
ATOM 1153 C C . ILE A 1 148 ? -6.412 -0.488 -0.404 1.00 97.56 148 ILE A C 1
ATOM 1155 O O . ILE A 1 148 ? -5.408 -1.021 0.065 1.00 97.56 148 ILE A O 1
ATOM 1159 N N . MET A 1 149 ? -6.794 0.745 -0.083 1.00 97.12 149 MET A N 1
ATOM 1160 C CA . MET A 1 149 ? -6.116 1.592 0.897 1.00 97.12 149 MET A CA 1
ATOM 1161 C C . MET A 1 149 ? -6.752 1.411 2.274 1.00 97.12 149 MET A C 1
ATOM 1163 O O . MET A 1 149 ? -7.975 1.448 2.390 1.00 97.12 149 MET A O 1
ATOM 1167 N N . MET A 1 150 ? -5.943 1.274 3.322 1.00 95.75 150 MET A N 1
ATOM 1168 C CA . MET A 1 150 ? -6.438 1.086 4.689 1.00 95.75 150 MET A CA 1
ATOM 1169 C C . MET A 1 150 ? -6.173 2.337 5.532 1.00 95.75 150 MET A C 1
ATOM 1171 O O . MET A 1 150 ? -5.028 2.662 5.837 1.00 95.75 150 MET A O 1
ATOM 1175 N N . ASP A 1 151 ? -7.237 3.047 5.901 1.00 96.06 151 ASP A N 1
ATOM 1176 C CA . ASP A 1 151 ? -7.212 4.147 6.869 1.00 96.06 151 ASP A CA 1
ATOM 1177 C C . ASP A 1 151 ? -7.613 3.589 8.238 1.00 96.06 151 ASP A C 1
ATOM 1179 O O . ASP A 1 151 ? -8.797 3.438 8.561 1.00 96.06 151 ASP A O 1
ATOM 1183 N N . LEU A 1 152 ? -6.596 3.184 8.998 1.00 95.12 152 LEU A N 1
ATOM 1184 C CA . LEU A 1 152 ? -6.742 2.501 10.279 1.00 95.12 152 LEU A CA 1
ATOM 1185 C C . LEU A 1 152 ? -6.441 3.465 11.434 1.00 95.12 152 LEU A C 1
ATOM 1187 O O . LEU A 1 152 ? -5.601 4.356 11.291 1.00 95.12 152 LEU A O 1
ATOM 1191 N N . PRO A 1 153 ? -7.075 3.294 12.607 1.00 94.12 153 PRO A N 1
ATOM 1192 C CA . PRO A 1 153 ? -7.043 4.287 13.676 1.00 94.12 153 PRO A CA 1
ATOM 1193 C C . PRO A 1 153 ? -5.765 4.229 14.534 1.00 94.12 153 PRO A C 1
ATOM 1195 O O . PRO A 1 153 ? -5.833 4.252 15.761 1.00 94.12 153 PRO A O 1
ATOM 1198 N N . LEU A 1 154 ? -4.587 4.179 13.901 1.00 91.62 154 LEU A N 1
ATOM 1199 C CA . LEU A 1 154 ? -3.282 4.279 14.557 1.00 91.62 154 LEU A CA 1
ATOM 1200 C C . LEU A 1 154 ? -2.672 5.665 14.324 1.00 91.62 154 LEU A C 1
ATOM 1202 O O . LEU A 1 154 ? -2.078 5.954 13.283 1.00 91.62 154 LEU A O 1
ATOM 1206 N N . TYR A 1 155 ? -2.827 6.539 15.312 1.00 89.94 155 TYR A N 1
ATOM 1207 C CA . TYR A 1 155 ? -2.491 7.956 15.212 1.00 89.94 155 TYR A CA 1
ATOM 1208 C C . TYR A 1 155 ? -1.088 8.243 15.717 1.00 89.94 155 TYR A C 1
ATOM 1210 O O . TYR A 1 155 ? -0.667 7.698 16.731 1.00 89.94 155 TYR A O 1
ATOM 1218 N N . PHE A 1 156 ? -0.399 9.185 15.080 1.00 85.44 156 PHE A N 1
ATOM 1219 C CA . PHE A 1 156 ? 0.865 9.705 15.593 1.00 85.44 156 PHE A CA 1
ATOM 1220 C C . PHE A 1 156 ? 0.627 10.891 16.535 1.00 85.44 156 PHE A C 1
ATOM 1222 O O . PHE A 1 156 ? 0.188 11.964 16.112 1.00 85.44 156 PHE A O 1
ATOM 1229 N N . ARG A 1 157 ? 0.922 10.714 17.824 1.00 83.25 157 ARG A N 1
ATOM 1230 C CA . ARG A 1 157 ? 0.696 11.687 18.901 1.00 83.25 157 ARG A CA 1
ATOM 1231 C C . ARG A 1 157 ? 1.996 11.969 19.673 1.00 83.25 157 ARG A C 1
ATOM 1233 O O . ARG A 1 157 ? 2.110 11.665 20.860 1.00 83.25 157 ARG A O 1
ATOM 1240 N N . PRO A 1 158 ? 2.986 12.647 19.062 1.00 77.38 158 PRO A N 1
ATOM 1241 C CA . PRO A 1 158 ? 4.296 12.881 19.685 1.00 77.38 158 PRO A CA 1
ATOM 1242 C C . PRO A 1 158 ? 4.230 13.709 20.980 1.00 77.38 158 PRO A C 1
ATOM 1244 O O . PRO A 1 158 ? 5.104 13.597 21.837 1.00 77.38 158 PRO A O 1
ATOM 1247 N N . LYS A 1 159 ? 3.185 14.531 21.157 1.00 79.81 159 LYS A N 1
ATOM 1248 C CA . LYS A 1 159 ? 2.952 15.275 22.407 1.00 79.81 159 LYS A CA 1
ATOM 1249 C C . LYS A 1 159 ? 2.601 14.349 23.577 1.00 79.81 159 LYS A C 1
ATOM 1251 O O . LYS A 1 159 ? 2.987 14.638 24.708 1.00 79.81 159 LYS A O 1
ATOM 1256 N N . GLU A 1 160 ? 1.884 13.259 23.312 1.00 74.81 160 GLU A N 1
ATOM 1257 C CA . GLU A 1 160 ? 1.495 12.274 24.327 1.00 74.81 160 GLU A CA 1
ATOM 1258 C C . GLU A 1 160 ? 2.698 11.419 24.742 1.00 74.81 160 GLU A C 1
ATOM 1260 O O . GLU A 1 160 ? 2.885 11.206 25.936 1.00 74.81 160 GLU A O 1
ATOM 1265 N N . MET A 1 161 ? 3.594 11.075 23.806 1.00 73.50 161 MET A N 1
ATOM 1266 C CA . MET A 1 161 ? 4.871 10.402 24.103 1.00 73.50 161 MET A CA 1
ATOM 1267 C C . MET A 1 161 ? 5.684 11.142 25.174 1.00 73.50 161 MET A C 1
ATOM 1269 O O . MET A 1 161 ? 6.097 10.548 26.167 1.00 73.50 161 MET A O 1
ATOM 1273 N N . VAL A 1 162 ? 5.900 12.452 25.010 1.00 74.25 162 VAL A N 1
ATOM 1274 C CA . VAL A 1 162 ? 6.713 13.238 25.959 1.00 74.25 162 VAL A CA 1
ATOM 1275 C C . VAL A 1 162 ? 6.037 13.340 27.328 1.00 74.25 162 VAL A C 1
ATOM 1277 O O . VAL A 1 162 ? 6.710 13.291 28.357 1.00 74.25 162 VAL A O 1
ATOM 1280 N N . LYS A 1 163 ? 4.708 13.481 27.350 1.00 75.44 163 LYS A N 1
ATOM 1281 C CA . LYS A 1 163 ? 3.939 13.672 28.584 1.00 75.44 163 LYS A CA 1
ATOM 1282 C C . LYS A 1 163 ? 3.766 12.374 29.377 1.00 75.44 163 LYS A C 1
ATOM 1284 O O . LYS A 1 163 ? 3.884 12.395 30.599 1.00 75.44 163 LYS A O 1
ATOM 1289 N N . ASN A 1 164 ? 3.493 11.271 28.686 1.00 73.44 1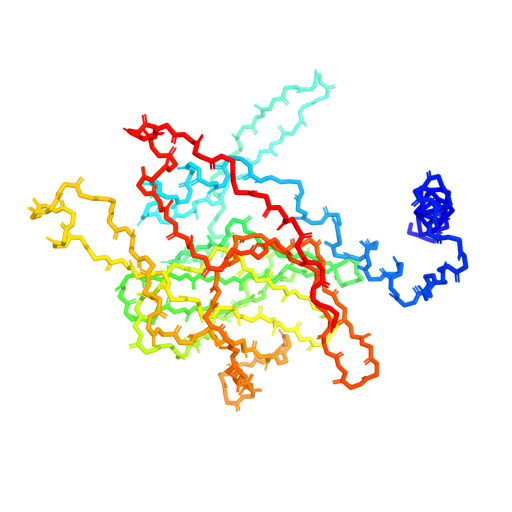64 ASN A N 1
ATOM 1290 C CA . ASN A 1 164 ? 3.054 10.013 29.288 1.00 73.44 164 ASN A CA 1
ATOM 1291 C C . ASN A 1 164 ? 4.115 8.903 29.216 1.00 73.44 164 ASN A C 1
ATOM 1293 O O . ASN A 1 164 ? 3.878 7.825 29.747 1.00 73.44 164 ASN A O 1
ATOM 1297 N N . LYS A 1 165 ? 5.276 9.149 28.584 1.00 70.12 165 LYS A N 1
ATOM 1298 C CA . LYS A 1 165 ? 6.329 8.146 28.318 1.00 70.12 165 LYS A CA 1
ATOM 1299 C C . LYS A 1 165 ? 5.834 6.913 27.541 1.00 70.12 165 LYS A C 1
ATOM 1301 O O . LYS A 1 165 ? 6.367 5.825 27.716 1.00 70.12 165 LYS A O 1
ATOM 1306 N N . GLN A 1 166 ? 4.831 7.105 26.690 1.00 70.88 166 GLN A N 1
ATOM 1307 C CA . GLN A 1 166 ? 4.265 6.080 25.808 1.00 70.88 166 GLN A CA 1
ATOM 1308 C C . GLN A 1 166 ? 4.895 6.150 24.418 1.00 70.88 166 GLN A C 1
ATOM 1310 O O . GLN A 1 166 ? 5.555 7.140 24.085 1.00 70.88 166 GLN A O 1
ATOM 1315 N N . LEU A 1 167 ? 4.667 5.140 23.580 1.00 72.44 167 LEU A N 1
ATOM 1316 C CA . LEU A 1 167 ? 5.025 5.236 22.166 1.00 72.44 167 LEU A CA 1
ATOM 1317 C C . LEU A 1 167 ? 4.299 6.399 21.479 1.00 72.44 167 LEU A C 1
ATOM 1319 O O . LEU A 1 167 ? 3.195 6.791 21.844 1.00 72.44 167 LEU A O 1
ATOM 1323 N N . ALA A 1 168 ? 4.935 6.965 20.452 1.00 78.06 168 ALA A N 1
ATOM 1324 C CA . ALA A 1 168 ? 4.365 8.082 19.703 1.00 78.06 168 ALA A CA 1
ATOM 1325 C C . ALA A 1 168 ? 3.189 7.681 18.803 1.00 78.06 168 ALA A C 1
ATOM 1327 O O . ALA A 1 168 ? 2.560 8.563 18.225 1.00 78.06 168 ALA A O 1
ATOM 1328 N N . TYR A 1 169 ? 2.927 6.384 18.646 1.00 82.56 169 TYR A N 1
ATOM 1329 C CA . TYR A 1 169 ? 1.763 5.873 17.941 1.00 82.56 169 TYR A CA 1
ATOM 1330 C C . TYR A 1 169 ? 0.758 5.321 18.944 1.00 82.56 169 TYR A C 1
ATOM 1332 O O . TYR A 1 169 ? 1.103 4.480 19.769 1.00 82.56 169 TYR A O 1
ATOM 1340 N N . ASN A 1 170 ? -0.485 5.779 18.839 1.00 85.31 170 ASN A N 1
ATOM 1341 C CA . ASN A 1 170 ? -1.571 5.408 19.731 1.00 85.31 170 ASN A CA 1
ATOM 1342 C C . ASN A 1 170 ? -2.748 4.917 18.899 1.00 85.31 170 ASN A C 1
ATOM 1344 O O . ASN A 1 170 ? -3.260 5.636 18.032 1.00 85.31 170 ASN A O 1
ATOM 1348 N N . PHE A 1 171 ? -3.164 3.686 19.166 1.00 89.19 171 PHE A N 1
ATOM 1349 C CA . PHE A 1 171 ? -4.385 3.137 18.606 1.00 89.19 171 PHE A CA 1
ATOM 1350 C C . PHE A 1 171 ? -5.596 3.780 19.294 1.00 89.19 171 PHE A C 1
ATOM 1352 O O . PHE A 1 171 ? -5.626 3.889 20.519 1.00 89.19 171 PHE A O 1
ATOM 1359 N N . ASP A 1 172 ? -6.579 4.241 18.521 1.00 90.25 172 ASP A N 1
ATOM 1360 C CA . ASP A 1 172 ? -7.810 4.832 19.052 1.00 90.25 172 ASP A CA 1
ATOM 1361 C C . ASP A 1 172 ? -8.975 3.834 18.921 1.00 90.25 172 ASP A C 1
ATOM 1363 O O . ASP A 1 172 ? -9.546 3.700 17.832 1.00 90.25 172 ASP A O 1
ATOM 1367 N N . PRO A 1 173 ? -9.374 3.150 20.010 1.00 90.50 173 PRO A N 1
ATOM 1368 C CA . PRO A 1 173 ? -10.436 2.143 19.967 1.00 90.50 173 PRO A CA 1
ATOM 1369 C C . PRO A 1 173 ? -11.825 2.753 19.713 1.00 90.50 173 PRO A C 1
ATOM 1371 O O . PRO A 1 173 ? -12.785 2.036 19.443 1.00 90.50 173 PRO A O 1
ATOM 1374 N N . THR A 1 174 ? -11.964 4.083 19.786 1.00 91.44 174 THR A N 1
ATOM 1375 C CA . THR A 1 174 ? -13.244 4.777 19.564 1.00 91.44 174 THR A CA 1
ATOM 1376 C C . THR A 1 174 ? -13.512 5.086 18.091 1.00 91.44 174 THR A C 1
ATOM 1378 O O . THR A 1 174 ? -14.600 5.548 17.734 1.00 91.44 174 THR A O 1
ATOM 1381 N N . LYS A 1 175 ? -12.522 4.872 17.218 1.00 93.00 175 LYS A N 1
ATOM 1382 C CA . LYS A 1 175 ? -12.586 5.206 15.792 1.00 93.00 175 LYS A CA 1
ATOM 1383 C C . LYS A 1 175 ? -12.798 3.955 14.952 1.00 93.00 175 LYS A C 1
ATOM 1385 O O . LYS A 1 175 ? -12.206 2.916 15.206 1.00 93.00 175 LYS A O 1
ATOM 1390 N N . LYS A 1 176 ? -13.635 4.056 13.924 1.00 93.81 176 LYS A N 1
ATOM 1391 C CA . LYS A 1 176 ? -13.816 2.981 12.942 1.00 93.81 176 LYS A CA 1
ATOM 1392 C C . LYS A 1 176 ? -12.601 2.872 12.021 1.00 93.81 176 LYS A C 1
ATOM 1394 O O . LYS A 1 176 ? -11.945 3.881 11.761 1.00 93.81 176 LYS A O 1
ATOM 1399 N N . ALA A 1 177 ? -12.352 1.676 11.498 1.00 94.56 177 ALA A N 1
ATOM 1400 C CA . ALA A 1 177 ? -11.453 1.493 10.364 1.00 94.56 177 ALA A CA 1
ATOM 1401 C C . ALA A 1 177 ? -12.174 1.863 9.059 1.00 94.56 177 ALA A C 1
ATOM 1403 O O . ALA A 1 177 ? -13.402 1.749 8.965 1.00 94.56 177 ALA A O 1
ATOM 1404 N N . ARG A 1 178 ? -11.430 2.305 8.041 1.00 96.56 178 ARG A N 1
ATOM 1405 C CA . ARG A 1 178 ? -11.985 2.573 6.707 1.00 96.56 178 ARG A CA 1
ATOM 1406 C C . ARG A 1 178 ? -11.128 1.957 5.612 1.00 96.56 178 ARG A C 1
ATOM 1408 O O . ARG A 1 178 ? -9.907 2.079 5.622 1.00 96.56 178 ARG A O 1
ATOM 1415 N N . PHE A 1 179 ? -11.785 1.338 4.640 1.00 97.38 179 PHE A N 1
ATOM 1416 C CA . PHE A 1 179 ? -11.147 0.702 3.492 1.00 97.38 179 PHE A CA 1
ATOM 1417 C C . PHE A 1 179 ? -11.544 1.454 2.229 1.00 97.38 179 PHE A C 1
ATOM 1419 O O . PHE A 1 179 ? -12.726 1.583 1.918 1.00 97.38 179 PHE A O 1
ATOM 1426 N N . GLY A 1 180 ? -10.560 2.000 1.528 1.00 97.69 180 GLY A N 1
ATOM 1427 C CA . GLY A 1 180 ? -10.736 2.744 0.291 1.00 97.69 180 GLY A CA 1
ATOM 1428 C C . GLY A 1 180 ? -10.466 1.849 -0.906 1.00 97.69 180 GLY A C 1
ATOM 1429 O O . GLY A 1 180 ? -9.313 1.518 -1.167 1.00 97.69 180 GLY A O 1
ATOM 1430 N N . VAL A 1 181 ? -11.507 1.485 -1.652 1.00 97.69 181 VAL A N 1
ATOM 1431 C CA . VAL A 1 181 ? -11.382 0.729 -2.906 1.00 97.69 181 VAL A CA 1
ATOM 1432 C C . VAL A 1 181 ? -11.282 1.716 -4.062 1.00 97.69 181 VAL A C 1
ATOM 1434 O O . VAL A 1 181 ? -12.200 2.500 -4.313 1.00 97.69 181 VAL A O 1
ATOM 1437 N N . LEU A 1 182 ? -10.154 1.690 -4.759 1.00 97.81 182 LEU A N 1
ATOM 1438 C CA . LEU A 1 182 ? -9.762 2.663 -5.773 1.00 97.81 182 LEU A CA 1
ATOM 1439 C C . LEU A 1 182 ? -9.425 1.932 -7.072 1.00 97.81 182 LEU A C 1
ATOM 1441 O O . LEU A 1 182 ? -8.608 1.019 -7.025 1.00 97.81 182 LEU A O 1
ATOM 1445 N N . PRO A 1 183 ? -9.978 2.295 -8.242 1.00 97.31 183 PRO A N 1
ATOM 1446 C CA . PRO A 1 183 ? -9.490 1.745 -9.504 1.00 97.31 183 PRO A CA 1
ATOM 1447 C C . PRO A 1 183 ? -7.978 1.954 -9.621 1.00 97.31 183 PRO A C 1
ATOM 1449 O O . PRO A 1 183 ? -7.504 3.083 -9.498 1.00 97.31 183 PRO A O 1
ATOM 1452 N N . ARG A 1 184 ? -7.209 0.887 -9.850 1.00 96.06 184 ARG A N 1
ATOM 1453 C CA . ARG A 1 184 ? -5.740 0.918 -9.683 1.00 96.06 184 ARG A CA 1
ATOM 1454 C C . ARG A 1 184 ? -5.002 1.869 -10.641 1.00 96.06 184 ARG A C 1
ATOM 1456 O O . ARG A 1 184 ? -3.868 2.252 -10.394 1.00 96.06 184 ARG A O 1
ATOM 1463 N N . TYR A 1 185 ? -5.655 2.300 -11.722 1.00 96.75 185 TYR A N 1
ATOM 1464 C CA . TYR A 1 185 ? -5.129 3.300 -12.665 1.00 96.75 185 TYR A CA 1
ATOM 1465 C C . TYR A 1 185 ? -5.812 4.669 -12.564 1.00 96.75 185 TYR A C 1
ATOM 1467 O O . TYR A 1 185 ? -5.671 5.498 -13.471 1.00 96.75 185 TYR A O 1
ATOM 1475 N N . ALA A 1 186 ? -6.566 4.921 -11.491 1.00 96.25 186 ALA A N 1
ATOM 1476 C CA . ALA A 1 186 ? -7.158 6.226 -11.237 1.00 96.25 186 ALA A CA 1
ATOM 1477 C C . ALA A 1 186 ? -6.090 7.332 -11.294 1.00 96.25 186 ALA A C 1
ATOM 1479 O O . ALA A 1 186 ? -4.917 7.117 -10.995 1.00 96.25 186 ALA A O 1
ATOM 1480 N N . LYS A 1 187 ? -6.500 8.530 -11.717 1.00 94.56 187 LYS A N 1
ATOM 1481 C CA . LYS A 1 187 ? -5.622 9.713 -11.805 1.00 94.56 187 LYS A CA 1
ATOM 1482 C C . LYS A 1 187 ? -5.907 10.749 -10.722 1.00 94.56 187 LYS A C 1
ATOM 1484 O O . LYS A 1 187 ? -5.217 11.756 -10.636 1.00 94.56 187 LYS A O 1
ATOM 1489 N N . ASN A 1 188 ? -6.951 10.521 -9.936 1.00 95.12 188 ASN A N 1
ATOM 1490 C CA . ASN A 1 188 ? -7.345 11.334 -8.801 1.00 95.12 188 ASN A CA 1
ATOM 1491 C C . ASN A 1 188 ? -8.243 10.501 -7.876 1.00 95.12 188 ASN A C 1
ATOM 1493 O O . ASN A 1 188 ? -8.706 9.418 -8.242 1.00 95.12 188 ASN A O 1
ATOM 1497 N N . GLU A 1 189 ? -8.513 11.034 -6.692 1.00 95.38 189 GLU A N 1
ATOM 1498 C CA . GLU A 1 189 ? -9.274 10.340 -5.659 1.00 95.38 189 GLU A CA 1
ATOM 1499 C C . GLU A 1 189 ? -10.783 10.230 -5.913 1.00 95.38 189 GLU A C 1
ATOM 1501 O O . GLU A 1 189 ? -11.438 9.485 -5.201 1.00 95.38 189 GLU A O 1
ATOM 1506 N N . SER A 1 190 ? -11.371 10.908 -6.908 1.00 97.00 190 SER A N 1
ATOM 1507 C CA . SER A 1 190 ? -12.842 10.956 -7.074 1.00 97.00 190 SER A CA 1
ATOM 1508 C C . SER A 1 190 ? -13.510 9.590 -7.284 1.00 97.00 190 SER A C 1
ATOM 1510 O O . SER A 1 190 ? -14.717 9.457 -7.097 1.00 97.00 190 SER A O 1
ATOM 1512 N N . LEU A 1 191 ? -12.729 8.579 -7.672 1.00 96.56 191 LEU A N 1
ATOM 1513 C CA . LEU A 1 191 ? -13.192 7.210 -7.894 1.00 96.56 191 LEU A CA 1
ATOM 1514 C C . LEU A 1 191 ? -13.028 6.302 -6.670 1.00 96.56 191 LEU A C 1
ATOM 1516 O O . LEU A 1 191 ? -13.438 5.141 -6.734 1.00 96.56 191 LEU A O 1
ATOM 1520 N N . ILE A 1 192 ? -12.422 6.788 -5.582 1.00 97.56 192 ILE A N 1
ATOM 1521 C CA . ILE A 1 192 ? -12.288 6.002 -4.358 1.00 97.56 192 ILE A CA 1
ATOM 1522 C C . ILE A 1 192 ? -13.656 5.813 -3.706 1.00 97.56 192 ILE A C 1
ATOM 1524 O O . ILE A 1 192 ? -14.437 6.755 -3.554 1.00 97.56 192 ILE A O 1
ATOM 1528 N N . LYS A 1 193 ? -13.940 4.584 -3.287 1.00 97.31 193 LYS A N 1
ATOM 1529 C CA . LYS A 1 193 ? -15.102 4.260 -2.460 1.00 97.31 193 LYS A CA 1
ATOM 1530 C C . LYS A 1 193 ? -14.620 3.839 -1.084 1.00 97.31 193 LYS A C 1
ATOM 1532 O O . LYS A 1 193 ? -13.916 2.841 -0.965 1.00 97.31 193 LYS A O 1
ATOM 1537 N N . TRP A 1 194 ? -14.986 4.612 -0.067 1.00 97.75 194 TRP A N 1
ATOM 1538 C CA . TRP A 1 194 ? -14.656 4.320 1.324 1.00 97.75 194 TRP A CA 1
ATOM 1539 C C . TRP A 1 194 ? -15.753 3.482 1.976 1.00 97.75 194 TRP A C 1
ATOM 1541 O O . TRP A 1 194 ? -16.923 3.862 1.955 1.00 97.75 194 TRP A O 1
ATOM 1551 N N . PHE A 1 195 ? -15.353 2.378 2.592 1.00 97.00 195 PHE A N 1
ATOM 1552 C CA . PHE A 1 195 ? -16.203 1.486 3.369 1.00 97.00 195 PHE A CA 1
ATOM 1553 C C . PHE A 1 195 ? -15.799 1.580 4.836 1.00 97.00 195 PHE A C 1
ATOM 1555 O O . PHE A 1 195 ? -14.616 1.480 5.155 1.00 97.00 195 PHE A O 1
ATOM 1562 N N . GLU A 1 196 ? -16.765 1.803 5.725 1.00 96.44 196 GLU A N 1
ATOM 1563 C CA . GLU A 1 196 ? -16.518 1.791 7.167 1.00 96.44 196 GLU A CA 1
ATOM 1564 C C . GLU A 1 196 ? -16.611 0.367 7.707 1.00 96.44 196 GLU A C 1
ATOM 1566 O O . GLU A 1 196 ? -17.586 -0.336 7.447 1.00 96.44 196 GLU A O 1
ATOM 1571 N N . LEU A 1 197 ? -15.619 -0.027 8.498 1.00 92.62 197 LEU A N 1
ATOM 1572 C CA . LEU A 1 197 ? -15.569 -1.310 9.188 1.00 92.62 197 LEU A CA 1
ATOM 1573 C C . LEU A 1 197 ? -15.534 -1.084 10.709 1.00 92.62 197 LEU A C 1
ATOM 1575 O O . LEU A 1 197 ? -15.230 0.028 11.169 1.00 92.62 197 LEU A O 1
ATOM 1579 N N . PRO A 1 198 ? -15.845 -2.114 11.517 1.00 92.88 198 PRO A N 1
ATOM 1580 C CA . PRO A 1 198 ? -15.551 -2.094 12.944 1.00 92.88 198 PRO A CA 1
ATOM 1581 C C . PRO A 1 198 ? -14.098 -1.687 13.229 1.00 92.88 198 PRO A C 1
ATOM 1583 O O . PRO A 1 198 ? -13.224 -1.765 12.366 1.00 92.88 198 PRO A O 1
ATOM 1586 N N . ASN A 1 199 ? -13.843 -1.206 14.444 1.00 92.75 199 ASN A N 1
ATOM 1587 C CA . ASN A 1 199 ? -12.495 -0.854 14.873 1.00 92.75 199 ASN A CA 1
ATOM 1588 C C . ASN A 1 199 ? -11.570 -2.081 14.762 1.00 92.75 199 ASN A C 1
ATOM 1590 O O . ASN A 1 199 ? -11.879 -3.147 15.288 1.00 92.75 199 ASN A O 1
ATOM 1594 N N . CYS A 1 200 ? -10.459 -1.925 14.047 1.00 91.50 200 CYS A N 1
ATOM 1595 C CA . CYS A 1 200 ? -9.430 -2.944 13.916 1.00 91.50 200 CYS A CA 1
ATOM 1596 C C . CYS A 1 200 ? -8.107 -2.306 13.497 1.00 91.50 200 CYS A C 1
ATOM 1598 O O . CYS A 1 200 ? -8.073 -1.201 12.943 1.00 91.50 200 CYS A O 1
ATOM 1600 N N . PHE A 1 201 ? -7.016 -3.031 13.711 1.00 89.88 201 PHE A N 1
ATOM 1601 C CA . PHE A 1 201 ? -5.716 -2.724 13.144 1.00 89.88 201 PHE A CA 1
ATOM 1602 C C . PHE A 1 201 ? -5.182 -3.908 12.344 1.00 89.88 201 PHE A C 1
ATOM 1604 O O . PHE A 1 201 ? -5.347 -5.059 12.734 1.00 89.88 201 PHE A O 1
ATOM 1611 N N . ILE A 1 202 ? -4.517 -3.608 11.237 1.00 90.12 202 ILE A N 1
ATOM 1612 C CA . ILE A 1 202 ? -3.875 -4.565 10.348 1.00 90.12 202 ILE A CA 1
ATOM 1613 C C . ILE A 1 202 ? -2.481 -4.024 10.074 1.00 90.12 202 ILE A C 1
ATOM 1615 O O . ILE A 1 202 ? -2.330 -2.892 9.611 1.00 90.12 202 ILE A O 1
ATOM 1619 N N . PHE A 1 203 ? -1.470 -4.843 10.359 1.00 85.00 203 PHE A N 1
ATOM 1620 C CA . PHE A 1 203 ? -0.114 -4.564 9.900 1.00 85.00 203 PHE A CA 1
ATOM 1621 C C . PHE A 1 203 ? 0.038 -5.005 8.451 1.00 85.00 203 PHE A C 1
ATOM 1623 O O . PHE A 1 203 ? 0.219 -4.163 7.584 1.00 85.00 203 PHE A O 1
ATOM 1630 N N . HIS A 1 204 ? -0.078 -6.306 8.198 1.00 86.06 204 HIS A N 1
ATOM 1631 C CA . HIS A 1 204 ? 0.188 -6.904 6.895 1.00 86.06 204 HIS A CA 1
ATOM 1632 C C . HIS A 1 204 ? -1.039 -7.623 6.361 1.00 86.06 204 HIS A C 1
ATOM 1634 O O . HIS A 1 204 ? -1.771 -8.271 7.119 1.00 86.06 204 HIS A O 1
ATOM 1640 N N . ASN A 1 205 ? -1.201 -7.563 5.049 1.00 84.44 205 ASN A N 1
ATOM 1641 C CA . ASN A 1 205 ? -2.115 -8.419 4.318 1.00 84.44 205 ASN A CA 1
ATOM 1642 C C . ASN A 1 205 ? -1.356 -9.639 3.806 1.00 84.44 205 ASN A C 1
ATOM 1644 O O . ASN A 1 205 ? -0.210 -9.546 3.393 1.00 84.44 205 ASN A O 1
ATOM 1648 N N . ALA A 1 206 ? -1.991 -10.804 3.842 1.00 79.88 206 ALA A N 1
ATOM 1649 C CA . ALA A 1 206 ? -1.419 -11.993 3.224 1.00 79.88 206 ALA A CA 1
ATOM 1650 C C . ALA A 1 206 ? -1.720 -12.014 1.723 1.00 79.88 206 ALA A C 1
ATOM 1652 O O . ALA A 1 206 ? -0.848 -12.328 0.916 1.00 79.88 206 ALA A O 1
ATOM 1653 N N . ASN A 1 207 ? -2.968 -11.712 1.349 1.00 81.62 207 ASN A N 1
ATOM 1654 C CA . ASN A 1 207 ? -3.387 -11.636 -0.045 1.00 81.62 207 ASN A CA 1
ATOM 1655 C C . ASN A 1 207 ? -4.739 -10.924 -0.200 1.00 81.62 207 ASN A C 1
ATOM 1657 O O . ASN A 1 207 ? -5.505 -10.834 0.760 1.00 81.62 207 ASN A O 1
ATOM 1661 N N . ALA A 1 208 ? -5.068 -10.502 -1.421 1.00 88.94 208 ALA A N 1
ATOM 1662 C CA . ALA A 1 208 ? -6.396 -10.028 -1.795 1.00 88.94 208 ALA A CA 1
ATOM 1663 C C . ALA A 1 208 ? -6.799 -10.544 -3.180 1.00 88.94 208 ALA A C 1
ATOM 1665 O O . ALA A 1 208 ? -5.940 -10.783 -4.024 1.00 88.94 208 ALA A O 1
ATOM 1666 N N . TRP A 1 209 ? -8.099 -10.687 -3.428 1.00 88.69 209 TRP A N 1
ATOM 1667 C CA . TRP A 1 209 ? -8.638 -10.984 -4.757 1.00 88.69 209 TRP A CA 1
ATOM 1668 C C . TRP A 1 209 ? -10.060 -10.448 -4.910 1.00 88.69 209 TRP A C 1
ATOM 1670 O O . TRP A 1 209 ? -10.660 -9.898 -3.984 1.00 88.69 209 TRP A O 1
ATOM 1680 N N . LYS A 1 210 ? -10.595 -10.594 -6.120 1.00 88.06 210 LYS A N 1
ATOM 1681 C CA . LYS A 1 210 ? -11.992 -10.315 -6.432 1.00 88.06 210 LYS A CA 1
ATOM 1682 C C . LYS A 1 210 ? -12.768 -11.623 -6.515 1.00 88.06 210 LYS A C 1
ATOM 1684 O O . LYS A 1 210 ? -12.354 -12.528 -7.233 1.00 88.06 210 LYS A O 1
ATOM 1689 N N . GLU A 1 211 ? -13.924 -11.682 -5.870 1.00 89.44 211 GLU A N 1
ATOM 1690 C CA . GLU A 1 211 ? -14.870 -12.790 -5.994 1.00 89.44 211 GLU A CA 1
ATOM 1691 C C . GLU A 1 211 ? -16.249 -12.227 -6.352 1.00 89.44 211 GLU A C 1
ATOM 1693 O O . GLU A 1 211 ? -16.927 -11.606 -5.540 1.00 89.44 211 GLU A O 1
ATOM 1698 N N . GLY A 1 212 ? -16.649 -12.350 -7.621 1.00 90.06 212 GLY A N 1
ATOM 1699 C CA . GLY A 1 212 ? -17.885 -11.731 -8.108 1.00 90.06 212 GLY A CA 1
ATOM 1700 C C . GLY A 1 212 ? -17.874 -10.201 -7.971 1.00 90.06 212 GLY A C 1
ATOM 1701 O O . GLY A 1 212 ? -17.139 -9.515 -8.686 1.00 90.06 212 GLY A O 1
ATOM 1702 N N . TYR A 1 213 ? -18.721 -9.662 -7.091 1.00 88.38 213 TYR A N 1
ATOM 1703 C CA . TYR A 1 213 ? -18.761 -8.228 -6.763 1.00 88.38 213 TYR A CA 1
ATOM 1704 C C . TYR A 1 213 ? -17.960 -7.870 -5.509 1.00 88.38 213 TYR A C 1
ATOM 1706 O O . TYR A 1 213 ? -17.793 -6.681 -5.223 1.00 88.38 213 TYR A O 1
ATOM 1714 N N . ASP A 1 214 ? -17.447 -8.874 -4.805 1.00 91.06 214 ASP A N 1
ATOM 1715 C CA . ASP A 1 214 ? -16.771 -8.715 -3.533 1.00 91.06 214 ASP A CA 1
ATOM 1716 C C . ASP A 1 214 ? -15.261 -8.582 -3.725 1.00 91.06 214 ASP A C 1
ATOM 1718 O O . ASP A 1 214 ? -14.657 -9.110 -4.667 1.00 91.06 214 ASP A O 1
ATOM 1722 N N . VAL A 1 215 ? -14.650 -7.836 -2.810 1.00 92.69 215 VAL A N 1
ATOM 1723 C CA . VAL A 1 215 ? -13.202 -7.803 -2.620 1.00 92.69 215 VAL A CA 1
ATOM 1724 C C . VAL A 1 215 ? -12.917 -8.611 -1.370 1.00 92.69 215 VAL A C 1
ATOM 1726 O O . VAL A 1 215 ? -13.391 -8.256 -0.291 1.00 92.69 215 VAL A O 1
ATOM 1729 N N . VAL A 1 216 ? -12.139 -9.675 -1.517 1.00 92.00 216 VAL A N 1
ATOM 1730 C CA . VAL A 1 216 ? -11.736 -10.527 -0.403 1.00 92.00 216 VAL A CA 1
ATOM 1731 C C . VAL A 1 216 ? -10.300 -10.195 -0.032 1.00 92.00 216 VAL A C 1
ATOM 1733 O O . VAL A 1 216 ? -9.439 -10.062 -0.901 1.00 92.00 216 VAL A O 1
ATOM 1736 N N . LEU A 1 217 ? -10.049 -10.037 1.265 1.00 90.81 217 LEU A N 1
ATOM 1737 C CA . LEU A 1 217 ? -8.748 -9.697 1.825 1.00 90.81 217 LEU A CA 1
ATOM 1738 C C . LEU A 1 217 ? -8.433 -10.665 2.967 1.00 90.81 217 LEU A C 1
ATOM 1740 O O . LEU A 1 217 ? -9.158 -10.709 3.957 1.00 90.81 217 LEU A O 1
ATOM 1744 N N . ILE A 1 218 ? -7.340 -11.413 2.843 1.00 87.62 218 ILE A N 1
ATOM 1745 C CA . ILE A 1 218 ? -6.792 -12.222 3.935 1.00 87.62 218 ILE A CA 1
ATOM 1746 C C . ILE A 1 218 ? -5.743 -11.382 4.644 1.00 87.62 218 ILE A C 1
ATOM 1748 O O . ILE A 1 218 ? -4.792 -10.902 4.024 1.00 87.62 218 ILE A O 1
ATOM 1752 N N . THR A 1 219 ? -5.904 -11.211 5.951 1.00 88.06 219 THR A N 1
ATOM 1753 C CA . THR A 1 219 ? -5.110 -10.256 6.718 1.00 88.06 219 THR A CA 1
ATOM 1754 C C . THR A 1 219 ? -4.906 -10.687 8.167 1.00 88.06 219 THR A C 1
ATOM 1756 O O . THR A 1 219 ? -5.673 -11.488 8.701 1.00 88.06 219 THR A O 1
ATOM 1759 N N . CYS A 1 220 ? -3.873 -10.146 8.811 1.00 84.06 220 CYS A N 1
ATOM 1760 C CA . CYS A 1 220 ? -3.603 -10.363 10.231 1.00 84.06 220 CYS A CA 1
ATOM 1761 C C . CYS A 1 220 ? -4.263 -9.253 11.058 1.00 84.06 220 CYS A C 1
ATOM 1763 O O . CYS A 1 220 ? -3.685 -8.177 11.246 1.00 84.06 220 CYS A O 1
ATOM 1765 N N . LEU A 1 221 ? -5.481 -9.516 11.534 1.00 86.62 221 LEU A N 1
ATOM 1766 C CA . LEU A 1 221 ? -6.309 -8.543 12.244 1.00 86.62 221 LEU A CA 1
ATOM 1767 C C . LEU A 1 221 ? -6.022 -8.511 13.755 1.00 86.62 221 LEU A C 1
ATOM 1769 O O . LEU A 1 221 ? -5.939 -9.544 14.414 1.00 86.62 221 LEU A O 1
ATOM 1773 N N . LEU A 1 222 ? -5.942 -7.302 14.312 1.00 83.06 222 LEU A N 1
ATOM 1774 C CA . LEU A 1 222 ? -5.821 -7.018 15.742 1.00 83.06 222 LEU A CA 1
ATOM 1775 C C . LEU A 1 222 ? -7.002 -6.145 16.188 1.00 83.06 222 LEU A C 1
ATOM 1777 O O . LEU A 1 222 ? -7.176 -5.033 15.689 1.00 83.06 222 LEU A O 1
ATOM 1781 N N . GLN A 1 223 ? -7.815 -6.628 17.132 1.00 71.81 223 GLN A N 1
ATOM 1782 C CA . GLN A 1 223 ? -9.005 -5.900 17.609 1.00 71.81 223 GLN A CA 1
ATOM 1783 C C . GLN A 1 223 ? -8.683 -4.840 18.674 1.00 71.81 223 GLN A C 1
ATOM 1785 O O . GLN A 1 223 ? -9.432 -3.885 18.820 1.00 71.81 223 GLN A O 1
ATOM 1790 N N . ASN A 1 224 ? -7.560 -4.970 19.386 1.00 74.06 224 ASN A N 1
ATOM 1791 C CA . ASN A 1 224 ? -7.115 -4.017 20.405 1.00 74.06 224 ASN A CA 1
ATOM 1792 C C . ASN A 1 224 ? -5.591 -3.928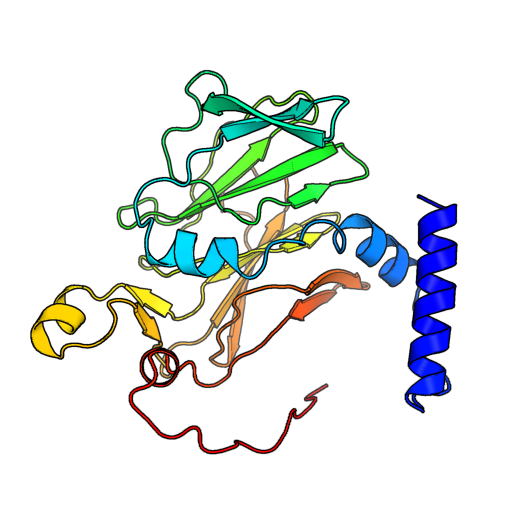 20.375 1.00 74.06 224 ASN A C 1
ATOM 1794 O O . ASN A 1 224 ? -4.901 -4.660 21.082 1.00 74.06 224 ASN A O 1
ATOM 1798 N N . LEU A 1 225 ? -5.059 -3.076 19.499 1.00 76.44 225 LEU A N 1
ATOM 1799 C CA . LEU A 1 225 ? -3.615 -2.917 19.393 1.00 76.44 225 LEU A CA 1
ATOM 1800 C C . LEU A 1 225 ? -3.074 -2.180 20.626 1.00 76.44 225 LEU A C 1
ATOM 1802 O O . LEU A 1 225 ? -3.230 -0.964 20.744 1.00 76.44 225 LEU A O 1
ATOM 1806 N N . ASP A 1 226 ? -2.389 -2.915 21.498 1.00 72.44 226 ASP A N 1
ATOM 1807 C CA . ASP A 1 226 ? -1.570 -2.360 22.572 1.00 72.44 226 ASP A CA 1
ATOM 1808 C C . ASP A 1 226 ? -0.089 -2.422 22.176 1.00 72.44 226 ASP A C 1
ATOM 1810 O O . ASP A 1 226 ? 0.558 -3.468 22.236 1.00 72.44 226 ASP A O 1
ATOM 1814 N N . LEU A 1 227 ? 0.445 -1.286 21.722 1.00 67.31 227 LEU A N 1
ATOM 1815 C CA . LEU A 1 227 ? 1.854 -1.180 21.341 1.00 67.31 227 LEU A CA 1
ATOM 1816 C C . LEU A 1 227 ? 2.796 -1.128 22.554 1.00 67.31 227 LEU A C 1
ATOM 1818 O O . LEU A 1 227 ? 3.972 -1.470 22.411 1.00 67.31 227 LEU A O 1
ATOM 1822 N N . ASP A 1 228 ? 2.313 -0.728 23.733 1.00 62.91 228 ASP A N 1
ATOM 1823 C CA . ASP A 1 228 ? 3.139 -0.640 24.940 1.00 62.91 228 ASP A CA 1
ATOM 1824 C C . ASP A 1 228 ? 3.388 -2.047 25.526 1.00 62.91 228 ASP A C 1
ATOM 1826 O O . ASP A 1 228 ? 4.500 -2.337 25.979 1.00 62.91 228 ASP A O 1
ATOM 1830 N N . ALA A 1 229 ? 2.421 -2.967 25.407 1.00 58.34 229 ALA A N 1
ATOM 1831 C CA . ALA A 1 229 ? 2.590 -4.383 25.762 1.00 58.34 229 ALA A CA 1
ATOM 1832 C C . ALA A 1 229 ? 3.691 -5.093 24.943 1.00 58.34 229 ALA A C 1
ATOM 1834 O O . ALA A 1 229 ? 4.371 -5.990 25.447 1.00 58.34 229 ALA A O 1
ATOM 1835 N N . ILE A 1 230 ? 3.922 -4.665 23.696 1.00 51.94 230 ILE A N 1
ATOM 1836 C CA . ILE A 1 230 ? 4.934 -5.243 22.790 1.00 51.94 230 ILE A CA 1
ATOM 1837 C C . ILE A 1 230 ? 6.367 -4.840 23.200 1.00 51.94 230 ILE A C 1
ATOM 1839 O O . ILE A 1 230 ? 7.317 -5.571 22.921 1.00 51.94 230 ILE A O 1
ATOM 1843 N N . ASN A 1 231 ? 6.543 -3.733 23.934 1.00 48.62 231 ASN A N 1
ATOM 1844 C CA . ASN A 1 231 ? 7.851 -3.256 24.413 1.00 48.62 231 ASN A CA 1
ATOM 1845 C C . ASN A 1 231 ? 8.365 -3.958 25.689 1.00 48.62 231 ASN A C 1
ATOM 1847 O O . ASN A 1 231 ? 9.426 -3.601 26.203 1.00 48.62 231 ASN A O 1
ATOM 1851 N N . GLY A 1 232 ? 7.662 -4.983 26.186 1.00 43.12 232 GLY A N 1
ATOM 1852 C CA . GLY A 1 232 ? 8.184 -5.899 27.207 1.00 43.12 232 GLY A CA 1
ATOM 1853 C C . GLY A 1 232 ? 8.079 -5.426 28.661 1.00 43.12 232 GLY A C 1
ATOM 1854 O O . GLY A 1 232 ? 8.769 -5.973 29.521 1.00 43.12 232 GLY A O 1
ATOM 1855 N N . THR A 1 233 ? 7.231 -4.442 28.973 1.00 43.28 233 THR A N 1
ATOM 1856 C CA . THR A 1 233 ? 7.005 -3.996 30.363 1.00 43.28 233 THR A CA 1
ATOM 1857 C C . THR A 1 233 ? 5.905 -4.749 31.111 1.00 43.28 233 THR A C 1
ATOM 1859 O O . THR A 1 233 ? 5.859 -4.657 32.337 1.00 43.28 233 THR A O 1
ATOM 1862 N N . GLU A 1 234 ? 5.076 -5.548 30.436 1.00 42.75 234 GLU A N 1
ATOM 1863 C CA . GLU A 1 234 ? 4.041 -6.357 31.090 1.00 42.75 234 GLU A CA 1
ATOM 1864 C C . GLU A 1 234 ? 4.162 -7.849 30.761 1.00 42.75 234 GLU A C 1
ATOM 1866 O O . GLU A 1 234 ? 4.562 -8.253 29.669 1.00 42.75 234 GLU A O 1
ATOM 1871 N N . LYS A 1 235 ? 3.839 -8.691 31.752 1.00 37.41 235 LYS A N 1
ATOM 1872 C CA . LYS A 1 235 ? 3.755 -10.143 31.580 1.00 37.41 235 LYS A CA 1
ATOM 1873 C C . LYS A 1 235 ? 2.641 -10.434 30.580 1.00 37.41 235 LYS A C 1
ATOM 1875 O O . LYS A 1 235 ? 1.485 -10.169 30.890 1.00 37.41 235 LYS A O 1
ATOM 1880 N N . VAL A 1 236 ? 2.999 -11.010 29.434 1.00 38.94 236 VAL A N 1
ATOM 1881 C CA . VAL A 1 236 ? 2.058 -11.519 28.429 1.00 38.94 236 VAL A CA 1
ATOM 1882 C C . VAL A 1 236 ? 1.018 -12.399 29.128 1.00 38.94 236 VAL A C 1
ATOM 1884 O O . VAL A 1 236 ? 1.330 -13.510 29.560 1.00 38.94 236 VAL A O 1
ATOM 1887 N N . GLN A 1 237 ? -0.208 -11.898 29.280 1.00 40.84 237 GLN A N 1
ATOM 1888 C CA . GLN A 1 237 ? -1.350 -12.767 29.524 1.00 40.84 237 GLN A CA 1
ATOM 1889 C C . GLN A 1 237 ? -1.683 -13.417 28.184 1.00 40.84 237 GLN A C 1
ATOM 1891 O O . GLN A 1 237 ? -1.904 -12.727 27.190 1.00 40.84 237 GLN A O 1
ATOM 1896 N N . GLN A 1 238 ? -1.646 -14.749 28.147 1.00 36.75 238 GLN A N 1
ATOM 1897 C CA . GLN A 1 238 ? -2.199 -15.517 27.039 1.00 36.75 238 GLN A CA 1
ATOM 1898 C C . GLN A 1 238 ? -3.671 -15.130 26.898 1.00 36.75 238 GLN A C 1
ATOM 1900 O O . GLN A 1 238 ? -4.483 -15.454 27.761 1.00 36.75 238 GLN A O 1
ATOM 1905 N N . HIS A 1 239 ? -3.998 -14.405 25.833 1.00 42.25 239 HIS A N 1
ATOM 1906 C CA . HIS A 1 239 ? -5.374 -14.289 25.388 1.00 42.25 239 HIS A CA 1
ATOM 1907 C C . HIS A 1 239 ? -5.678 -15.516 24.532 1.00 42.25 239 HIS A C 1
ATOM 1909 O O . HIS A 1 239 ? -5.073 -15.720 23.479 1.00 42.25 239 HIS A O 1
ATOM 1915 N N . ASP A 1 240 ? -6.578 -16.353 25.039 1.00 40.03 240 ASP A N 1
ATOM 1916 C CA . ASP A 1 240 ? -7.12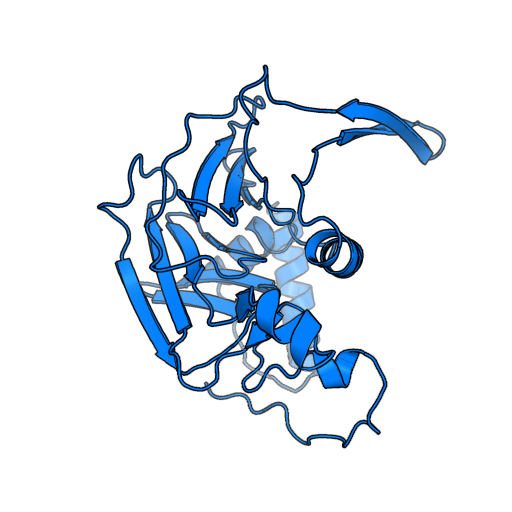7 -17.487 24.312 1.00 40.03 240 ASP A CA 1
ATOM 1917 C C . ASP A 1 240 ? -7.940 -17.003 23.105 1.00 40.03 240 ASP A C 1
ATOM 1919 O O . ASP A 1 240 ? -8.798 -16.129 23.230 1.00 40.03 240 ASP A O 1
ATOM 1923 N N . GLY A 1 241 ? -7.711 -17.646 21.959 1.00 37.00 241 GLY A N 1
ATOM 1924 C CA . GLY A 1 241 ? -8.689 -17.740 20.878 1.00 37.00 241 GLY A CA 1
ATOM 1925 C C . GLY A 1 241 ? -8.409 -16.871 19.657 1.00 37.00 241 GLY A C 1
ATOM 1926 O O . GLY A 1 241 ? -8.845 -15.729 19.574 1.00 37.00 241 GLY A O 1
ATOM 1927 N N . PHE A 1 242 ? -7.802 -17.477 18.633 1.00 32.97 242 PHE A N 1
ATOM 1928 C CA . PHE A 1 242 ? -8.158 -17.133 17.259 1.00 32.97 242 PHE A CA 1
ATOM 1929 C C . PHE A 1 242 ? -9.638 -17.497 17.076 1.00 32.97 242 PHE A C 1
ATOM 1931 O O . PHE A 1 242 ? -9.978 -18.678 17.013 1.00 32.97 242 PHE A O 1
ATOM 1938 N N . THR A 1 243 ? -10.529 -16.512 17.053 1.00 39.88 243 THR A N 1
ATOM 1939 C CA . THR A 1 243 ? -11.913 -16.720 16.622 1.00 39.88 243 THR A CA 1
ATOM 1940 C C . THR A 1 243 ? -12.001 -16.399 15.137 1.00 39.88 243 THR A C 1
ATOM 1942 O O . THR A 1 243 ? -11.746 -15.271 14.721 1.00 39.88 243 THR A O 1
ATOM 1945 N N . ASN A 1 244 ? -12.326 -17.410 14.331 1.00 34.00 244 ASN A N 1
ATOM 1946 C CA . ASN A 1 244 ? -12.707 -17.206 12.939 1.00 34.00 244 ASN A CA 1
ATOM 1947 C C . ASN A 1 244 ? -14.153 -16.704 12.925 1.00 34.00 244 ASN A C 1
ATOM 1949 O O . ASN A 1 244 ? -15.078 -17.509 13.020 1.00 34.00 244 ASN A O 1
ATOM 1953 N N . ASP A 1 245 ? -14.339 -15.393 12.828 1.00 43.44 245 ASP A N 1
ATOM 1954 C CA . ASP A 1 245 ? -15.633 -14.827 12.458 1.00 43.44 245 ASP A CA 1
ATOM 1955 C C . ASP A 1 245 ? -15.697 -14.827 10.920 1.00 43.44 245 ASP A C 1
ATOM 1957 O O . ASP A 1 245 ? -15.006 -14.041 10.271 1.00 43.44 245 ASP A O 1
ATOM 1961 N N . LEU A 1 246 ? -16.438 -15.791 10.356 1.00 33.38 246 LEU A N 1
ATOM 1962 C CA . LEU A 1 246 ? -16.760 -15.879 8.922 1.00 33.38 246 LEU A CA 1
ATOM 1963 C C . LEU A 1 246 ? -17.863 -14.884 8.543 1.00 33.38 246 LEU A C 1
ATOM 1965 O O . LEU A 1 246 ? -18.858 -14.798 9.301 1.00 33.38 246 LEU A O 1
#

Sequence (246 aa):
MDEDIFRLKTTTIGLLNDLDCNGSTLSEDLINEMSRYGASELHAIAAFVGGVASQKVIKVYIVKVLEDGDLQTLGMLDYDKRLQHSFTAHSKVDPVTGEMFTFGYSQTPPYATYRVISKDGVMQDPFSITIPTFVMMHDFAIIENYAIMMDLPLYFRPKEMVKNKQLAYNFDPTKKARFGVLPRYAKNESLIKWFELPNCFIFHNANAWKEGYDVVLITCLLQNLDLDAINGTEKVQQHDGFTNDL

InterPro domains:
  IPR004294 Carotenoid oxygenase [PF03055] (70-228)
  IPR004294 Carotenoid oxygenase [PTHR10543] (60-226)
  IPR035985 Ubiquitin-activating enzyme-like [SSF69572] (2-60)

Radius of gyration: 19.57 Å; chains: 1; bounding box: 48×50×49 Å

Secondary structure (DSSP, 8-state):
-HHHHHHHHHHHHHHHHHTT-TT-PPPHHHHHHHHHHGGGG--TTHHHHHHHH--S---EEEEEEPTTS-EEEEEEE-TTTT--S---TT-EE-TTT--EEEEEE-SSSS-EEEEEE-TT--BPPPEEE--SS-B----EEE-SSEEEEEE-SEEE-HHHHHHH---SEEE-TTS-EEEEEEETT-SSGGG-EEEEESS-EEEEEEEEEEETTEEEEEEEEESS--HHHHTTSS------------